Protein AF-A0A1X2GPK6-F1 (afdb_monomer_lite)

Radius of gyration: 40.74 Å; chains: 1; bounding box: 74×67×106 Å

pLDDT: mean 75.88, std 21.7, range [34.75, 98.25]

Organism: NCBI:txid101127

Structure (mmCIF, N/CA/C/O backbone):
data_AF-A0A1X2GPK6-F1
#
_entry.id   AF-A0A1X2GPK6-F1
#
loop_
_atom_site.group_PDB
_atom_site.id
_atom_site.type_symbol
_atom_site.label_atom_id
_atom_site.label_alt_id
_atom_site.label_comp_id
_atom_site.label_asym_id
_atom_site.label_entity_id
_atom_site.label_seq_id
_atom_site.pdbx_PDB_ins_code
_atom_site.Cartn_x
_atom_site.Cartn_y
_atom_site.Cartn_z
_atom_site.occupancy
_atom_site.B_iso_or_equiv
_atom_site.auth_seq_id
_atom_site.auth_comp_id
_atom_site.auth_asym_id
_atom_site.auth_atom_id
_atom_site.pdbx_PDB_model_num
ATOM 1 N N . MET A 1 1 ? -3.292 20.486 6.225 1.00 56.16 1 MET A N 1
ATOM 2 C CA . MET A 1 1 ? -3.131 19.016 6.169 1.00 56.16 1 MET A CA 1
ATOM 3 C C . MET A 1 1 ? -2.191 18.663 5.035 1.00 56.16 1 MET A C 1
ATOM 5 O O . MET A 1 1 ? -2.289 19.290 3.988 1.00 56.16 1 MET A O 1
ATOM 9 N N . SER A 1 2 ? -1.309 17.685 5.224 1.00 69.56 2 SER A N 1
ATOM 10 C CA . SER A 1 2 ? -0.579 17.060 4.118 1.00 69.56 2 SER A CA 1
ATOM 11 C C . SER A 1 2 ? -1.528 16.170 3.309 1.00 69.56 2 SER A C 1
ATOM 13 O O . SER A 1 2 ? -2.364 15.469 3.878 1.00 69.56 2 SER A O 1
ATOM 15 N N . PHE A 1 3 ? -1.419 16.210 1.982 1.00 86.31 3 PHE A N 1
ATOM 16 C CA . PHE A 1 3 ? -2.149 15.301 1.099 1.00 86.31 3 PHE A CA 1
ATOM 17 C C . PHE A 1 3 ? -1.451 13.935 1.090 1.00 86.31 3 PHE A C 1
ATOM 19 O O . PHE A 1 3 ? -0.226 13.874 0.991 1.00 86.31 3 PHE A O 1
ATOM 26 N N . TYR A 1 4 ? -2.213 12.848 1.209 1.00 90.88 4 TYR A N 1
ATOM 27 C CA . TYR A 1 4 ? -1.689 11.483 1.185 1.00 90.88 4 TYR A CA 1
ATOM 28 C C . TYR A 1 4 ? -2.721 10.511 0.599 1.00 90.88 4 TYR A C 1
ATOM 30 O O . TYR A 1 4 ? -3.930 10.732 0.705 1.00 90.88 4 TYR A O 1
ATOM 38 N N . ASP A 1 5 ? -2.248 9.422 -0.006 1.00 93.94 5 ASP A N 1
ATOM 39 C CA . ASP A 1 5 ? -3.117 8.401 -0.597 1.00 93.94 5 ASP A CA 1
ATOM 40 C C . ASP A 1 5 ? -3.995 7.731 0.474 1.00 93.94 5 ASP A C 1
ATOM 42 O O . ASP A 1 5 ? 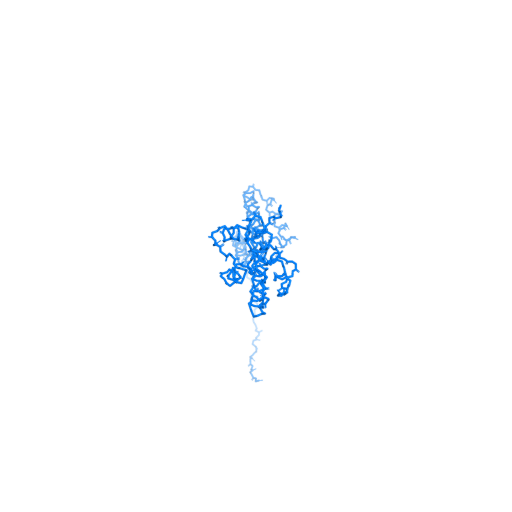-3.514 7.392 1.553 1.00 93.94 5 ASP A O 1
ATOM 46 N N . GLY A 1 6 ? -5.290 7.558 0.193 1.00 94.75 6 GLY A N 1
ATOM 47 C CA . GLY A 1 6 ? -6.275 7.034 1.149 1.00 94.75 6 GLY A CA 1
ATOM 48 C C . GLY A 1 6 ? -6.968 8.082 2.029 1.00 94.75 6 GLY A C 1
ATOM 49 O O . GLY A 1 6 ? -7.887 7.739 2.773 1.00 94.75 6 GLY A O 1
ATOM 50 N N . ILE A 1 7 ? -6.586 9.367 1.950 1.00 95.81 7 ILE A N 1
ATOM 51 C CA . ILE A 1 7 ? -7.213 10.442 2.743 1.00 95.81 7 ILE A CA 1
ATOM 52 C C . ILE A 1 7 ? -8.723 10.578 2.481 1.00 95.81 7 ILE A C 1
ATOM 54 O O . ILE A 1 7 ? -9.493 10.859 3.404 1.00 95.81 7 ILE A O 1
ATOM 58 N N . LYS A 1 8 ? -9.171 10.365 1.235 1.00 96.19 8 LYS A N 1
ATOM 59 C CA . LYS A 1 8 ? -10.583 10.499 0.838 1.00 96.19 8 LYS A CA 1
ATOM 60 C C . LYS A 1 8 ? -11.416 9.349 1.393 1.00 96.19 8 LYS A C 1
ATOM 62 O O . LYS A 1 8 ? -12.502 9.573 1.916 1.00 96.19 8 LYS A O 1
ATOM 67 N N . GLU A 1 9 ? -10.891 8.138 1.299 1.00 97.06 9 GLU A N 1
ATOM 68 C CA . GLU A 1 9 ? -11.491 6.896 1.764 1.00 97.06 9 GLU A CA 1
ATOM 69 C C . GLU A 1 9 ? -11.599 6.890 3.292 1.00 97.06 9 GLU A C 1
ATOM 71 O O . GLU A 1 9 ? -12.686 6.664 3.821 1.00 97.06 9 GLU A O 1
ATOM 76 N N . LEU A 1 10 ? -10.525 7.265 3.994 1.00 96.56 10 LEU A N 1
ATOM 77 C CA . LEU A 1 10 ? -10.518 7.437 5.447 1.00 96.56 10 LEU A CA 1
ATOM 78 C C . LEU A 1 10 ? -11.513 8.515 5.910 1.00 96.56 10 LEU A C 1
ATOM 80 O O . LEU A 1 10 ? -12.307 8.272 6.818 1.00 96.56 10 LEU A O 1
ATOM 84 N N . SER A 1 11 ? -11.535 9.678 5.249 1.00 96.00 11 SER A N 1
ATOM 85 C CA . SER A 1 11 ? -12.510 10.740 5.547 1.00 96.00 11 SER A CA 1
ATOM 86 C C . SER A 1 11 ? -13.954 10.294 5.282 1.00 96.00 11 SER A C 1
ATOM 88 O O . SER A 1 11 ? -14.861 10.641 6.034 1.00 96.00 11 SER A O 1
ATOM 90 N N . SER A 1 12 ? -14.181 9.521 4.215 1.00 96.75 12 SER A N 1
ATOM 91 C CA . SER A 1 12 ? -15.491 8.971 3.843 1.00 96.75 12 SER A CA 1
ATOM 92 C C . SER A 1 12 ? -15.985 7.959 4.879 1.00 96.75 12 SER A C 1
ATOM 94 O O . SER A 1 12 ? -17.122 8.071 5.335 1.00 96.75 12 SER A O 1
ATOM 96 N N . TYR A 1 13 ? -15.120 7.034 5.310 1.00 96.88 13 TYR A N 1
ATOM 97 C CA . TYR A 1 13 ? -15.398 6.082 6.387 1.00 96.88 13 TYR A CA 1
ATOM 98 C C . TYR A 1 13 ? -15.725 6.805 7.699 1.00 96.88 13 TYR A C 1
ATOM 100 O O . TYR A 1 13 ? -16.817 6.636 8.235 1.00 96.88 13 TYR A O 1
ATOM 108 N N . ILE A 1 14 ? -14.843 7.699 8.167 1.00 96.44 14 ILE A N 1
ATOM 109 C CA . ILE A 1 14 ? -15.035 8.424 9.434 1.00 96.44 14 ILE A CA 1
ATOM 110 C C . ILE A 1 14 ? -16.319 9.257 9.431 1.00 96.44 14 ILE A C 1
ATOM 112 O O . ILE A 1 14 ? -16.989 9.334 10.460 1.00 96.44 14 ILE A O 1
ATOM 116 N N . ARG A 1 15 ? -16.711 9.860 8.301 1.00 95.69 15 ARG A N 1
ATOM 117 C CA . ARG A 1 15 ? -17.986 10.589 8.204 1.00 95.69 15 ARG A CA 1
ATOM 118 C C . ARG A 1 15 ? -19.194 9.657 8.300 1.00 95.69 15 ARG A C 1
ATOM 120 O O . ARG A 1 15 ? -20.107 9.965 9.062 1.00 95.69 15 ARG A O 1
ATOM 127 N N . LYS A 1 16 ? -19.185 8.541 7.563 1.00 95.88 16 LYS A N 1
ATOM 128 C CA . LYS A 1 16 ? -20.326 7.617 7.431 1.00 95.88 16 LYS A CA 1
ATOM 129 C C . LYS A 1 16 ? -20.561 6.740 8.661 1.00 95.88 16 LYS A C 1
ATOM 131 O O . LYS A 1 16 ? -21.712 6.551 9.037 1.00 95.88 16 LYS A O 1
ATOM 136 N N . SER A 1 17 ? -19.509 6.209 9.279 1.00 94.25 17 SER A N 1
ATOM 137 C CA . SER A 1 17 ? -19.644 5.307 10.428 1.00 94.25 17 SER A CA 1
ATOM 138 C C . SER A 1 17 ? -20.069 6.077 11.678 1.00 94.25 17 SER A C 1
ATOM 140 O O . SER A 1 17 ? -19.497 7.125 11.979 1.00 94.25 17 SER A O 1
ATOM 142 N N . GLN A 1 18 ? -21.050 5.570 12.429 1.00 91.56 18 GLN A N 1
ATOM 143 C CA . GLN A 1 18 ? -21.472 6.179 13.697 1.00 91.56 18 GLN A CA 1
ATOM 144 C C . GLN A 1 18 ? -20.337 6.113 14.733 1.00 91.56 18 GLN A C 1
ATOM 146 O O . GLN A 1 18 ? -19.938 7.145 15.270 1.00 91.56 18 GLN A O 1
ATOM 151 N N . GLU A 1 19 ? -19.747 4.927 14.904 1.00 93.12 19 GLU A N 1
ATOM 152 C CA . GLU A 1 19 ? -18.634 4.647 15.819 1.00 93.12 19 GLU A CA 1
ATOM 153 C C . GLU A 1 19 ? -17.418 4.102 15.038 1.00 93.12 19 GLU A C 1
ATOM 155 O O . GLU A 1 19 ? -17.169 2.900 15.017 1.00 93.12 19 GLU A O 1
ATOM 160 N N . PRO A 1 20 ? -16.666 4.958 14.320 1.00 94.88 20 PRO A N 1
ATOM 161 C CA . PRO A 1 20 ? -15.550 4.519 13.481 1.00 94.88 20 PRO A CA 1
ATOM 162 C C . PRO A 1 20 ? -14.399 3.938 14.316 1.00 94.88 20 PRO A C 1
ATOM 164 O O . PRO A 1 20 ? -13.649 4.677 14.959 1.00 94.88 20 PRO A O 1
ATOM 167 N N . THR A 1 21 ? -14.187 2.622 14.239 1.00 96.12 21 THR A N 1
ATOM 168 C CA . THR A 1 21 ? -13.023 1.972 14.865 1.00 96.12 21 THR A CA 1
ATOM 169 C C . THR A 1 21 ? -11.839 1.872 13.896 1.00 96.12 21 THR A C 1
ATOM 171 O O . THR A 1 21 ? -12.015 1.722 12.682 1.00 96.12 21 THR A O 1
ATOM 174 N N . PHE A 1 22 ? -10.610 1.959 14.422 1.00 97.06 22 PHE A N 1
ATOM 175 C CA . PHE A 1 22 ? -9.385 1.816 13.619 1.00 97.06 22 PHE A CA 1
ATOM 176 C C . PHE A 1 22 ? -9.137 0.367 13.177 1.00 97.06 22 PHE A C 1
ATOM 178 O O . PHE A 1 22 ? -8.629 0.142 12.080 1.00 97.06 22 PHE A O 1
ATOM 185 N N . GLY A 1 23 ? -9.508 -0.612 14.011 1.00 96.25 23 GLY A N 1
ATOM 186 C CA . GLY A 1 23 ? -9.363 -2.036 13.699 1.00 96.25 23 GLY A CA 1
ATOM 187 C C . GLY A 1 23 ? -10.212 -2.440 12.495 1.00 96.25 23 GLY A C 1
ATOM 188 O O . GLY A 1 23 ? -9.677 -2.955 11.520 1.00 96.25 23 GLY A O 1
ATOM 189 N N . GLU A 1 24 ? -11.505 -2.110 12.513 1.00 95.88 24 GLU A N 1
ATOM 190 C CA . GLU A 1 24 ? -12.430 -2.360 11.400 1.00 95.88 24 GLU A CA 1
ATOM 191 C C . GLU A 1 24 ? -11.960 -1.695 10.100 1.00 95.88 24 GLU A C 1
ATOM 193 O O . GLU A 1 24 ? -11.833 -2.372 9.080 1.00 95.88 24 GLU A O 1
ATOM 198 N N . PHE A 1 25 ? -11.589 -0.407 10.152 1.00 97.12 25 PHE A N 1
ATOM 199 C CA . PHE A 1 25 ? -11.007 0.299 9.006 1.00 97.12 25 PHE A CA 1
ATOM 200 C C . PHE A 1 25 ? -9.779 -0.432 8.446 1.00 97.12 25 PHE A C 1
ATOM 202 O O . PHE A 1 25 ? -9.652 -0.604 7.234 1.00 97.12 25 PHE A O 1
ATOM 209 N N . THR A 1 26 ? -8.885 -0.884 9.330 1.00 97.19 26 THR A N 1
ATOM 210 C CA . THR A 1 26 ? -7.648 -1.571 8.944 1.00 97.19 26 THR A CA 1
ATOM 211 C C . THR A 1 26 ? -7.929 -2.932 8.313 1.00 97.19 26 THR A C 1
ATOM 213 O O . THR A 1 26 ? -7.325 -3.246 7.291 1.00 97.19 26 THR A O 1
ATOM 216 N N . MET A 1 27 ? -8.867 -3.718 8.852 1.00 95.88 27 MET A N 1
ATOM 217 C CA . MET A 1 27 ? -9.253 -5.007 8.264 1.00 95.88 27 MET A CA 1
ATOM 218 C C . MET A 1 27 ? -9.882 -4.819 6.877 1.00 95.88 27 MET A C 1
ATOM 220 O O . MET A 1 27 ? -9.399 -5.392 5.897 1.00 95.88 27 MET A O 1
ATOM 224 N N . VAL A 1 28 ? -10.910 -3.964 6.779 1.00 97.00 28 VAL A N 1
ATOM 225 C CA . VAL A 1 28 ? -11.687 -3.722 5.547 1.00 97.00 28 VAL A CA 1
ATOM 226 C C . VAL A 1 28 ? -10.828 -3.117 4.432 1.00 97.00 28 VAL A C 1
ATOM 228 O O . VAL A 1 28 ? -11.043 -3.407 3.254 1.00 97.00 28 VAL A O 1
ATOM 231 N N . HIS A 1 29 ? -9.836 -2.292 4.776 1.00 97.62 29 HIS A N 1
ATOM 232 C CA . HIS A 1 29 ? -8.994 -1.597 3.800 1.00 97.62 29 HIS A CA 1
ATOM 233 C C . HIS A 1 29 ? -7.533 -2.067 3.771 1.00 97.62 29 HIS A C 1
ATOM 235 O O . HIS A 1 29 ? -6.724 -1.418 3.115 1.00 97.62 29 HIS A O 1
ATOM 241 N N . SER A 1 30 ? -7.186 -3.194 4.394 1.00 97.00 30 SER A N 1
ATOM 242 C CA . SER A 1 30 ? -5.814 -3.733 4.505 1.00 97.00 30 SER A CA 1
ATOM 243 C C . SER A 1 30 ? -5.006 -3.704 3.194 1.00 97.00 30 SER A C 1
ATOM 245 O O . SER A 1 30 ? -3.913 -3.135 3.145 1.00 97.00 30 SER A O 1
ATOM 247 N N . ALA A 1 31 ? -5.563 -4.227 2.098 1.00 97.38 31 ALA A N 1
ATOM 248 C CA . ALA A 1 31 ? -4.924 -4.210 0.776 1.00 97.38 31 ALA A CA 1
ATOM 249 C C . ALA A 1 31 ? -4.734 -2.787 0.202 1.00 97.38 31 ALA A C 1
ATOM 251 O O . ALA A 1 31 ? -3.730 -2.495 -0.452 1.00 97.38 31 ALA A O 1
ATOM 252 N N . ASN A 1 32 ? -5.673 -1.875 0.474 1.00 97.94 32 ASN A N 1
ATOM 253 C CA . ASN A 1 32 ? -5.560 -0.473 0.069 1.00 97.94 32 ASN A CA 1
ATOM 254 C C . ASN A 1 32 ? -4.540 0.280 0.930 1.00 97.94 32 ASN A C 1
ATOM 256 O O . ASN A 1 32 ? -3.733 1.018 0.382 1.00 97.94 32 ASN A O 1
ATOM 260 N N . ILE A 1 33 ? -4.506 0.037 2.243 1.00 97.69 33 ILE A N 1
ATOM 261 C CA . ILE A 1 33 ? -3.497 0.568 3.168 1.00 97.69 33 ILE A CA 1
ATOM 262 C C . ILE A 1 33 ? -2.097 0.157 2.708 1.00 97.69 33 ILE A C 1
ATOM 264 O O . ILE A 1 33 ? -1.213 1.011 2.638 1.00 97.69 33 ILE A O 1
ATOM 268 N N . ALA A 1 34 ? -1.904 -1.103 2.304 1.00 97.69 34 ALA A N 1
ATOM 269 C CA . ALA A 1 34 ? -0.641 -1.557 1.729 1.00 97.69 34 ALA A CA 1
ATOM 270 C C . ALA A 1 34 ? -0.277 -0.783 0.445 1.00 97.69 34 ALA A C 1
ATOM 272 O O . ALA A 1 34 ? 0.828 -0.253 0.320 1.00 97.69 34 ALA A O 1
ATOM 273 N N . LYS A 1 35 ? -1.234 -0.620 -0.479 1.00 97.25 35 LYS A N 1
ATOM 274 C CA . LYS A 1 35 ? -1.056 0.163 -1.715 1.00 97.25 35 LYS A CA 1
ATOM 275 C C . LYS A 1 35 ? -0.723 1.639 -1.453 1.00 97.25 35 LYS A C 1
ATOM 277 O O . LYS A 1 35 ? 0.169 2.189 -2.093 1.00 97.25 35 LYS A O 1
ATOM 282 N N . TRP A 1 36 ? -1.413 2.279 -0.514 1.00 97.25 36 TRP A N 1
ATOM 283 C CA . TRP A 1 36 ? -1.196 3.672 -0.111 1.00 97.25 36 TRP A CA 1
ATOM 284 C C . TRP A 1 36 ? 0.119 3.873 0.661 1.00 97.25 36 TRP A C 1
ATOM 286 O O . TRP A 1 36 ? 0.629 4.990 0.735 1.00 97.25 36 TRP A O 1
ATOM 296 N N . SER A 1 37 ? 0.690 2.798 1.212 1.00 96.56 37 SER A N 1
ATOM 297 C CA . SER A 1 37 ? 1.965 2.821 1.941 1.00 96.56 37 SER A CA 1
ATOM 298 C C . SER A 1 37 ? 3.195 2.651 1.038 1.00 96.56 37 SER A C 1
ATOM 300 O O . SER A 1 37 ? 4.307 2.903 1.492 1.00 96.56 37 SER A O 1
ATOM 302 N N . ILE A 1 38 ? 3.029 2.317 -0.254 1.00 93.88 38 ILE A N 1
ATOM 303 C CA . ILE A 1 38 ? 4.126 2.150 -1.241 1.00 93.88 38 ILE A CA 1
ATOM 304 C C . ILE A 1 38 ? 5.057 3.378 -1.317 1.00 93.88 38 ILE A C 1
ATOM 306 O O . ILE A 1 38 ? 6.221 3.237 -1.694 1.00 93.88 38 ILE A O 1
ATOM 310 N N . GLY A 1 39 ? 4.541 4.574 -1.009 1.00 87.81 39 GLY A N 1
ATOM 311 C CA . GLY A 1 39 ? 5.280 5.840 -1.034 1.00 87.81 39 GLY A CA 1
ATOM 312 C C . GLY A 1 39 ? 5.984 6.229 0.272 1.00 87.81 39 GLY A C 1
ATOM 313 O O . GLY A 1 39 ? 6.477 7.351 0.358 1.00 87.81 39 GLY A O 1
ATOM 314 N N . PHE A 1 40 ? 5.999 5.376 1.301 1.00 90.69 40 PHE A N 1
ATOM 315 C CA . PHE A 1 40 ? 6.684 5.675 2.565 1.00 90.69 40 PHE A CA 1
ATOM 316 C C . PHE A 1 40 ? 8.148 5.213 2.537 1.00 90.69 40 PHE A C 1
ATOM 318 O O . PHE A 1 40 ? 8.513 4.294 1.810 1.00 90.69 40 PHE A O 1
ATOM 325 N N . CYS A 1 41 ? 8.985 5.814 3.386 1.00 87.31 41 CYS A N 1
ATOM 326 C CA . CYS A 1 41 ? 10.401 5.450 3.525 1.00 87.31 41 CYS A CA 1
ATOM 327 C C . CYS A 1 41 ? 10.639 4.121 4.270 1.00 87.31 41 CYS A C 1
ATOM 329 O O . CYS A 1 41 ? 11.786 3.727 4.452 1.00 87.31 41 CYS A O 1
ATOM 331 N N . SER A 1 42 ? 9.583 3.469 4.764 1.00 92.06 42 SER A N 1
ATOM 332 C CA . SER A 1 42 ? 9.662 2.262 5.585 1.00 92.06 42 SER A CA 1
ATOM 333 C C . SER A 1 42 ? 8.389 1.434 5.463 1.00 92.06 42 SER A C 1
ATOM 335 O O . SER A 1 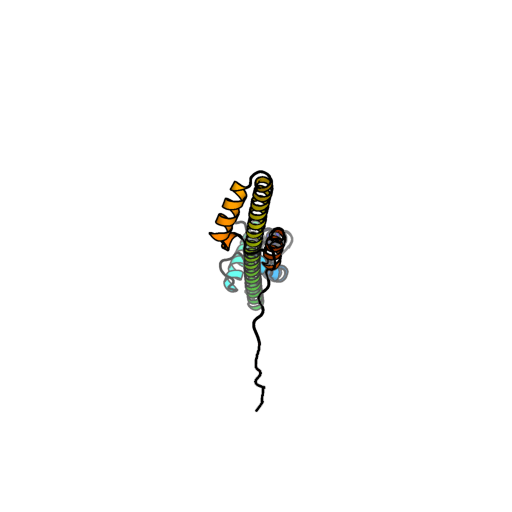42 ? 7.287 1.982 5.385 1.00 92.06 42 SER A O 1
ATOM 337 N N . PHE A 1 43 ? 8.561 0.113 5.499 1.00 94.38 43 PHE A N 1
ATOM 338 C CA . PHE A 1 43 ? 7.487 -0.879 5.479 1.00 94.38 43 PHE A CA 1
ATOM 339 C C . PHE A 1 43 ? 7.374 -1.653 6.800 1.00 94.38 43 PHE A C 1
ATOM 341 O O . PHE A 1 43 ? 6.631 -2.628 6.869 1.00 94.38 43 PHE A O 1
ATOM 348 N N . GLU A 1 44 ? 8.088 -1.237 7.851 1.00 97.19 44 GLU A N 1
ATOM 349 C CA . GLU A 1 44 ? 8.061 -1.911 9.153 1.00 97.19 44 GLU A CA 1
ATOM 350 C C . GLU A 1 44 ? 6.647 -1.901 9.772 1.00 97.19 44 GLU A C 1
ATOM 352 O O . GLU A 1 44 ? 6.071 -0.815 9.912 1.00 97.19 44 GLU A O 1
ATOM 357 N N . PRO A 1 45 ? 6.088 -3.053 10.206 1.00 97.88 45 PRO A N 1
ATOM 358 C CA . PRO A 1 45 ? 4.716 -3.164 10.722 1.00 97.88 45 PRO A CA 1
ATOM 359 C C . PRO A 1 45 ? 4.350 -2.1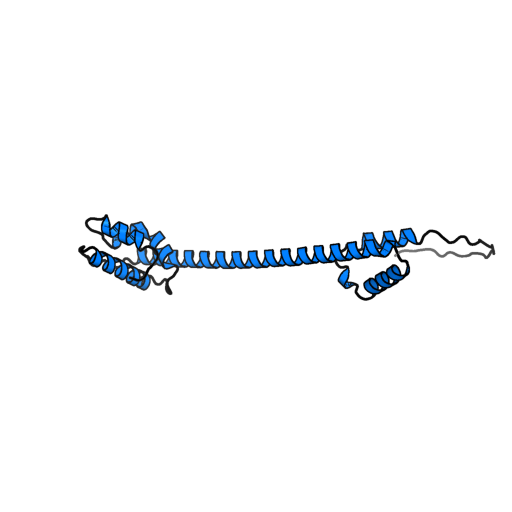10 11.778 1.00 97.88 45 PRO A C 1
ATOM 361 O O . PRO A 1 45 ? 3.335 -1.422 11.659 1.00 97.88 45 PRO A O 1
ATOM 364 N N . ASN A 1 46 ? 5.230 -1.904 12.764 1.00 97.12 46 ASN A N 1
ATOM 365 C CA . ASN A 1 46 ? 5.048 -0.919 13.835 1.00 97.12 46 ASN A CA 1
ATOM 366 C C . ASN A 1 46 ? 5.042 0.535 13.329 1.00 97.12 46 ASN A C 1
ATOM 368 O O . ASN A 1 46 ? 4.331 1.384 13.871 1.00 97.12 46 ASN A O 1
ATOM 372 N N . GLN A 1 47 ? 5.827 0.841 12.291 1.00 97.00 47 GLN A N 1
ATOM 373 C CA . GLN A 1 47 ? 5.893 2.186 11.716 1.00 97.00 47 GLN A CA 1
ATOM 374 C C . GLN A 1 47 ? 4.674 2.458 10.830 1.00 97.00 47 GLN A C 1
ATOM 376 O O . GLN A 1 47 ? 4.074 3.527 10.944 1.00 97.00 47 GLN A O 1
ATOM 381 N N . LEU A 1 48 ? 4.247 1.472 10.030 1.00 97.06 48 LEU A N 1
ATOM 382 C CA . LEU A 1 48 ? 2.998 1.534 9.268 1.00 97.06 48 LEU A CA 1
ATOM 383 C C . LEU A 1 48 ? 1.793 1.739 10.197 1.00 97.06 48 LEU A C 1
ATOM 385 O O . LEU A 1 48 ? 1.010 2.663 9.967 1.00 97.06 48 LEU A O 1
ATOM 389 N N . TYR A 1 49 ? 1.698 0.961 11.284 1.00 97.88 49 TYR A N 1
ATOM 390 C CA . TYR A 1 49 ? 0.680 1.149 12.321 1.00 97.88 49 TYR A CA 1
ATOM 391 C C . TYR A 1 49 ? 0.698 2.575 12.871 1.00 97.88 49 TYR A C 1
ATOM 393 O O . TYR A 1 49 ? -0.330 3.243 12.855 1.00 97.88 49 TYR A O 1
ATOM 401 N N . SER A 1 50 ? 1.860 3.066 13.318 1.00 97.06 50 SER A N 1
ATOM 402 C CA . SER A 1 50 ? 1.992 4.398 13.923 1.00 97.06 50 SER A CA 1
ATOM 403 C C . SER A 1 50 ? 1.519 5.514 12.980 1.00 97.06 50 SER A C 1
ATOM 405 O O . SER A 1 50 ? 0.699 6.350 13.366 1.00 97.06 50 SER A O 1
ATOM 407 N N . ILE A 1 51 ? 1.951 5.476 11.712 1.00 96.25 51 ILE A N 1
ATOM 408 C CA . ILE A 1 51 ? 1.565 6.449 10.677 1.00 96.25 51 ILE A CA 1
ATOM 409 C C . ILE A 1 51 ? 0.048 6.436 10.447 1.00 96.25 51 ILE A C 1
ATOM 411 O O . ILE A 1 51 ? -0.591 7.492 10.440 1.00 96.25 51 ILE A O 1
ATOM 415 N N . TRP A 1 52 ? -0.546 5.256 10.257 1.00 96.88 52 TRP A N 1
ATOM 416 C CA . TRP A 1 52 ? -1.976 5.135 9.966 1.00 96.88 52 TRP A CA 1
ATOM 417 C C . TRP A 1 52 ? -2.859 5.418 11.181 1.00 96.88 52 TRP A C 1
ATOM 419 O O . TRP A 1 52 ? -3.890 6.074 11.038 1.00 96.88 52 TRP A O 1
ATOM 429 N N . TYR A 1 53 ? -2.427 5.022 12.377 1.00 97.19 53 TYR A N 1
ATOM 430 C CA . TYR A 1 53 ? -3.103 5.318 13.636 1.00 97.19 53 TYR A CA 1
ATOM 431 C C . TYR A 1 53 ? -3.110 6.824 13.932 1.00 97.19 53 TYR A C 1
ATOM 433 O O . TYR A 1 53 ? -4.148 7.377 14.299 1.00 97.19 53 TYR A O 1
ATOM 441 N N . GLN A 1 54 ? -1.988 7.518 13.696 1.00 95.75 54 GLN A N 1
ATOM 442 C CA . GLN A 1 54 ? -1.914 8.976 13.810 1.00 95.75 54 GLN A CA 1
ATOM 443 C C . GLN A 1 54 ? -2.857 9.664 12.811 1.00 95.75 54 GLN A C 1
ATOM 445 O O . GLN A 1 54 ? -3.622 10.543 13.206 1.00 95.75 54 GLN A O 1
ATOM 450 N N . ARG A 1 55 ? -2.846 9.248 11.535 1.00 95.75 55 ARG A N 1
ATOM 451 C CA . ARG A 1 55 ? -3.742 9.785 10.490 1.00 95.75 55 ARG A CA 1
ATOM 452 C C . ARG A 1 55 ? -5.216 9.600 10.844 1.00 95.75 55 ARG A C 1
ATOM 454 O O . ARG A 1 55 ? -5.987 10.555 10.761 1.00 95.75 55 ARG A O 1
ATOM 461 N N . PHE A 1 56 ? -5.594 8.399 11.278 1.00 96.56 56 PHE A N 1
ATOM 462 C CA . PHE A 1 56 ? -6.951 8.096 11.722 1.00 96.56 56 PHE A CA 1
ATOM 463 C C . PHE A 1 56 ? -7.345 8.977 12.914 1.00 96.56 56 PHE A C 1
ATOM 465 O O . PHE A 1 56 ? -8.361 9.664 12.857 1.00 96.56 56 PHE A O 1
ATOM 472 N N . GLY A 1 57 ? -6.503 9.046 13.951 1.00 96.00 57 GLY A N 1
ATOM 473 C CA . GLY A 1 57 ? -6.737 9.884 15.128 1.00 96.00 57 GLY A CA 1
ATOM 474 C C . GLY A 1 57 ? -6.889 11.378 14.808 1.00 96.00 57 GLY A C 1
ATOM 475 O O . GLY A 1 57 ? -7.725 12.043 15.419 1.00 96.00 57 GLY A O 1
ATOM 476 N N . SER A 1 58 ? -6.142 11.909 13.834 1.00 95.12 58 SER A N 1
ATOM 477 C CA . SER A 1 58 ? -6.319 13.285 13.346 1.00 95.12 58 SER A CA 1
ATOM 478 C C . SER A 1 58 ? -7.699 13.504 12.724 1.00 95.12 58 SER A C 1
ATOM 480 O O . SER A 1 58 ? -8.414 14.413 13.141 1.00 95.12 58 SER A O 1
ATOM 482 N N . HIS A 1 59 ? -8.123 12.639 11.799 1.00 95.12 59 HIS A N 1
ATOM 483 C CA . HIS A 1 59 ? -9.441 12.768 11.169 1.00 95.12 59 HIS A CA 1
ATOM 484 C C . HIS A 1 59 ? -10.607 12.547 12.142 1.00 95.12 59 HIS A C 1
ATOM 486 O O . HIS A 1 59 ? -11.645 13.191 12.002 1.00 95.12 59 HIS A O 1
ATOM 492 N N . ILE A 1 60 ? -10.456 11.678 13.146 1.00 95.19 60 ILE A N 1
ATOM 493 C CA . ILE A 1 60 ? -11.470 11.496 14.196 1.00 95.19 60 ILE A CA 1
ATOM 494 C C . ILE A 1 60 ? -11.684 12.800 14.976 1.00 95.19 60 ILE A C 1
ATOM 496 O O . ILE A 1 60 ? -12.830 13.221 15.153 1.00 95.19 60 ILE A O 1
ATOM 500 N N . LYS A 1 61 ? -10.593 13.475 15.367 1.00 93.38 61 LYS A N 1
ATOM 501 C CA . LYS A 1 61 ? -10.643 14.779 16.048 1.00 93.38 61 LYS A CA 1
ATOM 502 C C . LYS A 1 61 ? -11.305 15.851 15.183 1.00 93.38 61 LYS A C 1
ATOM 504 O O . LYS A 1 61 ? -12.180 16.556 15.667 1.00 93.38 61 LYS A O 1
ATOM 509 N N . GLU A 1 62 ? -10.946 15.937 13.903 1.00 93.75 62 GLU A N 1
ATOM 510 C CA . GLU A 1 62 ? -11.533 16.901 12.954 1.00 93.75 62 GLU A CA 1
ATOM 511 C C . GLU A 1 62 ? -13.043 16.718 12.738 1.00 93.75 62 GLU A C 1
ATOM 513 O O . GLU A 1 62 ? -13.739 17.679 12.426 1.00 93.75 62 GLU A O 1
ATOM 518 N N . ASN A 1 63 ? -13.559 15.495 12.898 1.00 93.56 63 ASN A N 1
ATOM 519 C CA . ASN A 1 63 ? -14.987 15.192 12.764 1.00 93.56 63 ASN A CA 1
ATOM 520 C C . ASN A 1 63 ? -15.710 15.134 14.129 1.00 93.56 63 ASN A C 1
ATOM 522 O O . ASN A 1 63 ? -16.855 14.690 14.178 1.00 93.56 63 ASN A O 1
ATOM 526 N N . ASN A 1 64 ? -15.065 15.575 15.221 1.00 93.06 64 ASN A N 1
ATOM 527 C CA . ASN A 1 64 ? -15.594 15.574 16.594 1.00 93.06 64 ASN A CA 1
ATOM 528 C C . ASN A 1 64 ? -16.127 14.206 17.073 1.00 93.06 64 ASN A C 1
ATOM 530 O O . ASN A 1 64 ? -17.105 14.142 17.817 1.00 93.06 64 ASN A O 1
ATOM 534 N N . LYS A 1 65 ? -15.498 13.100 16.650 1.00 91.69 65 LYS A N 1
ATOM 535 C CA . LYS A 1 65 ? -15.885 11.739 17.065 1.00 91.69 65 LYS A CA 1
ATOM 536 C C . LYS A 1 65 ? -15.006 11.221 18.206 1.00 91.69 65 LYS A C 1
ATOM 538 O O . LYS A 1 65 ? -13.878 11.672 18.402 1.00 91.69 65 LYS A O 1
ATOM 543 N N . VAL A 1 66 ? -15.530 10.266 18.974 1.00 89.12 66 VAL A N 1
ATOM 544 C CA . VAL A 1 66 ? -14.799 9.632 20.082 1.00 89.12 66 VAL A CA 1
ATOM 545 C C . VAL A 1 66 ? -13.711 8.716 19.518 1.00 89.12 66 VAL A C 1
ATOM 547 O O . VAL A 1 66 ? -13.977 7.892 18.647 1.00 89.12 66 VAL A O 1
ATOM 550 N N . PHE A 1 67 ? -12.481 8.846 20.024 1.00 87.56 67 PHE A N 1
ATOM 551 C CA . PHE A 1 67 ? -11.353 8.007 19.616 1.00 87.56 67 PHE A CA 1
ATOM 552 C C . PHE A 1 67 ? -11.020 6.971 20.693 1.00 87.56 67 PHE A C 1
ATOM 554 O O . PHE A 1 67 ? -10.350 7.281 21.679 1.00 87.56 67 PHE A O 1
ATOM 561 N N . ALA A 1 68 ? -11.467 5.731 20.499 1.00 86.38 68 ALA A N 1
ATOM 562 C CA . ALA A 1 68 ? -11.038 4.609 21.328 1.00 86.38 68 ALA A CA 1
ATOM 563 C C . ALA A 1 68 ? -9.595 4.202 20.979 1.00 86.38 68 ALA A C 1
ATOM 565 O O . ALA A 1 68 ? -9.223 4.125 19.805 1.00 86.38 68 ALA A O 1
ATOM 566 N N . LYS A 1 69 ? -8.776 3.904 21.998 1.00 88.56 69 LYS A N 1
ATOM 567 C CA . LYS A 1 69 ? -7.404 3.426 21.788 1.00 88.56 69 LYS A CA 1
ATOM 568 C C . LYS A 1 69 ? -7.434 2.020 21.187 1.00 88.56 69 LYS A C 1
ATOM 570 O O . LYS A 1 69 ? -7.888 1.084 21.838 1.00 88.56 69 LYS A O 1
ATOM 575 N N . ALA A 1 70 ? -6.914 1.867 19.972 1.00 91.62 70 ALA A N 1
ATOM 576 C CA . ALA A 1 70 ? -6.789 0.556 19.343 1.00 91.62 70 ALA A CA 1
ATOM 577 C C . ALA A 1 70 ? -5.636 -0.254 19.960 1.00 91.62 70 ALA A C 1
ATOM 579 O O . ALA A 1 70 ? -4.617 0.301 20.384 1.00 91.62 70 ALA A O 1
ATOM 580 N N . LYS A 1 71 ? -5.793 -1.580 19.980 1.00 93.56 71 LYS A N 1
ATOM 581 C CA . LYS A 1 71 ? -4.697 -2.519 20.229 1.00 93.56 71 LYS A CA 1
ATOM 582 C C . LYS A 1 71 ? -3.957 -2.765 18.908 1.00 93.56 71 LYS A C 1
ATOM 584 O O . LYS A 1 71 ? -4.593 -2.870 17.863 1.00 93.56 71 LYS A O 1
ATOM 589 N N . TYR A 1 72 ? -2.632 -2.862 18.964 1.00 95.19 72 TYR A N 1
ATOM 590 C CA . TYR A 1 72 ? -1.828 -3.327 17.835 1.00 95.19 72 TYR A CA 1
ATOM 591 C C . TYR A 1 72 ? -2.090 -4.822 17.591 1.00 95.19 72 TYR A C 1
ATOM 593 O O . TYR A 1 72 ? -2.059 -5.616 18.535 1.00 95.19 72 TYR A O 1
ATOM 601 N N . ASP A 1 73 ? -2.358 -5.176 16.337 1.00 96.31 73 ASP A N 1
ATOM 602 C CA . ASP A 1 73 ? -2.596 -6.545 15.875 1.00 96.31 73 ASP A CA 1
ATOM 603 C C . ASP A 1 73 ? -1.461 -6.980 14.941 1.00 96.31 73 ASP A C 1
ATOM 605 O O . ASP A 1 73 ? -1.351 -6.516 13.804 1.00 96.31 73 ASP A O 1
ATOM 609 N N . ASP A 1 74 ? -0.578 -7.829 15.456 1.00 96.19 74 ASP A N 1
ATOM 610 C CA . ASP A 1 74 ? 0.696 -8.135 14.817 1.00 96.19 74 ASP A CA 1
ATOM 611 C C . ASP A 1 74 ? 0.532 -8.870 13.480 1.00 96.19 74 ASP A C 1
ATOM 613 O O . ASP A 1 74 ? 1.236 -8.553 12.521 1.00 96.19 74 ASP A O 1
ATOM 617 N N . ASP A 1 75 ? -0.442 -9.776 13.373 1.00 97.31 75 ASP A N 1
ATOM 618 C CA . ASP A 1 75 ? -0.677 -10.549 12.151 1.00 97.31 75 ASP A CA 1
ATOM 619 C C . ASP A 1 75 ? -1.206 -9.653 11.021 1.00 97.31 75 ASP A C 1
ATOM 621 O O . ASP A 1 75 ? -0.684 -9.684 9.901 1.00 97.31 75 ASP A O 1
ATOM 625 N N . THR A 1 76 ? -2.163 -8.767 11.324 1.00 97.19 76 THR A N 1
ATOM 626 C CA . THR A 1 76 ? -2.682 -7.782 10.361 1.00 97.19 76 THR A CA 1
ATOM 627 C C . THR A 1 76 ? -1.583 -6.839 9.861 1.00 97.19 76 THR A C 1
ATOM 629 O O . THR A 1 76 ? -1.462 -6.618 8.652 1.00 97.19 76 THR A O 1
ATOM 632 N N . TRP A 1 77 ? -0.741 -6.292 10.747 1.00 97.81 77 TRP A N 1
ATOM 633 C CA . TRP A 1 77 ? 0.302 -5.343 10.330 1.00 97.81 77 TRP A CA 1
ATOM 634 C C . TRP A 1 77 ? 1.499 -6.012 9.648 1.00 97.81 77 TRP A C 1
ATOM 636 O O . TRP A 1 77 ? 2.071 -5.417 8.729 1.00 97.81 77 TRP A O 1
ATOM 646 N N . LYS A 1 78 ? 1.822 -7.269 9.983 1.00 98.25 78 LYS A N 1
ATOM 647 C CA . LYS A 1 78 ? 2.747 -8.105 9.199 1.00 98.25 78 LYS A CA 1
ATOM 648 C C . LYS A 1 78 ? 2.218 -8.370 7.792 1.00 98.25 78 LYS A C 1
ATOM 650 O O . LYS A 1 78 ? 2.965 -8.186 6.832 1.00 98.25 78 LYS A O 1
ATOM 655 N N . ALA A 1 79 ? 0.941 -8.723 7.640 1.00 98.06 79 ALA A N 1
ATOM 656 C CA . ALA A 1 79 ? 0.333 -8.935 6.327 1.00 98.06 79 ALA A CA 1
ATOM 657 C C . ALA A 1 79 ? 0.335 -7.648 5.477 1.00 98.06 79 ALA A C 1
ATOM 659 O O . ALA A 1 79 ? 0.733 -7.671 4.311 1.00 98.06 79 ALA A O 1
ATOM 660 N N . ILE A 1 80 ? -0.034 -6.501 6.063 1.00 98.19 80 ILE A N 1
ATOM 661 C CA . ILE A 1 80 ? 0.012 -5.190 5.389 1.00 98.19 80 ILE A CA 1
ATOM 662 C C . ILE A 1 80 ? 1.447 -4.818 4.983 1.00 98.19 80 ILE A C 1
ATOM 664 O O . ILE A 1 80 ? 1.659 -4.350 3.862 1.00 98.19 80 ILE A O 1
ATOM 668 N N . SER A 1 81 ? 2.434 -5.056 5.850 1.00 98.00 81 SER A N 1
ATOM 669 C CA . SER A 1 81 ? 3.859 -4.858 5.552 1.00 98.00 81 SER A CA 1
ATOM 670 C C . SER A 1 81 ? 4.312 -5.701 4.355 1.00 98.00 81 SER A C 1
ATOM 672 O O . SER A 1 81 ? 4.800 -5.150 3.366 1.00 98.00 81 SER A O 1
ATOM 674 N N . GLN A 1 82 ? 4.053 -7.012 4.378 1.00 98.19 82 GLN A N 1
ATOM 675 C CA . GLN A 1 82 ? 4.398 -7.930 3.287 1.00 98.19 82 GLN A CA 1
ATOM 676 C C . GLN A 1 82 ? 3.741 -7.518 1.962 1.00 98.19 82 GLN A C 1
ATOM 678 O O . GLN A 1 82 ? 4.432 -7.398 0.949 1.00 98.19 82 GLN A O 1
ATOM 683 N N . MET A 1 83 ? 2.439 -7.204 1.968 1.00 98.00 83 MET A N 1
ATOM 684 C CA . MET A 1 83 ? 1.739 -6.685 0.786 1.00 98.00 83 MET A CA 1
ATOM 685 C C . MET A 1 83 ? 2.365 -5.382 0.268 1.00 98.00 83 MET A C 1
ATOM 687 O O . MET A 1 83 ? 2.522 -5.221 -0.942 1.00 98.00 83 MET A O 1
ATOM 691 N N . SER A 1 84 ? 2.761 -4.466 1.159 1.00 97.12 84 SER A N 1
ATOM 692 C CA . SER A 1 84 ? 3.401 -3.194 0.786 1.00 97.12 84 SER A CA 1
ATOM 693 C C . SER A 1 84 ? 4.741 -3.426 0.087 1.00 97.12 84 SER A C 1
ATOM 695 O O . SER A 1 84 ? 4.990 -2.846 -0.970 1.00 97.12 84 SER A O 1
ATOM 697 N N . VAL A 1 85 ? 5.575 -4.321 0.633 1.00 97.12 85 VAL A N 1
ATOM 698 C CA . VAL A 1 85 ? 6.874 -4.705 0.056 1.00 97.12 85 VAL A CA 1
ATOM 699 C C . VAL A 1 85 ? 6.690 -5.366 -1.313 1.00 97.12 85 VAL A C 1
ATOM 701 O O . VAL A 1 85 ? 7.348 -4.967 -2.276 1.00 97.12 85 VAL A O 1
ATOM 704 N N . SER A 1 86 ? 5.765 -6.323 -1.442 1.00 97.19 86 SER A N 1
ATOM 705 C CA . SER A 1 86 ? 5.469 -6.991 -2.717 1.00 97.19 86 SER A CA 1
ATOM 706 C C . SER A 1 86 ? 4.964 -6.016 -3.785 1.00 97.19 86 SER A C 1
ATOM 708 O O . SER A 1 86 ? 5.436 -6.057 -4.922 1.00 97.19 86 SER A O 1
ATOM 710 N N . LEU A 1 87 ? 4.054 -5.101 -3.432 1.00 96.62 87 LEU A N 1
ATOM 711 C CA . LEU A 1 87 ? 3.537 -4.085 -4.353 1.00 96.62 87 LEU A CA 1
ATOM 712 C C . LEU A 1 87 ? 4.609 -3.059 -4.752 1.00 96.62 87 LEU A C 1
ATOM 714 O O . LEU A 1 87 ? 4.683 -2.673 -5.920 1.00 96.62 87 LEU A O 1
ATOM 718 N N . HIS A 1 88 ? 5.458 -2.630 -3.812 1.00 96.00 88 HIS A N 1
ATOM 719 C CA . HIS A 1 88 ? 6.570 -1.724 -4.100 1.00 96.00 88 HIS A CA 1
ATOM 720 C C . HIS A 1 88 ? 7.592 -2.386 -5.040 1.00 96.00 88 HIS A C 1
ATOM 722 O O . HIS A 1 88 ? 7.976 -1.787 -6.045 1.00 96.00 88 HIS A O 1
ATOM 728 N N . LYS A 1 89 ? 7.957 -3.652 -4.788 1.00 95.94 89 LYS A N 1
ATOM 729 C CA . LYS A 1 89 ? 8.827 -4.444 -5.669 1.00 95.94 89 LYS A CA 1
ATOM 730 C C . LYS A 1 89 ? 8.246 -4.574 -7.082 1.00 95.94 89 LYS A C 1
ATOM 732 O O . LYS A 1 89 ? 8.927 -4.227 -8.044 1.00 95.94 89 LYS A O 1
ATOM 737 N N . ALA A 1 90 ? 6.981 -4.979 -7.214 1.00 95.12 90 ALA A N 1
ATOM 738 C CA . ALA A 1 90 ? 6.322 -5.114 -8.516 1.00 95.12 90 ALA A CA 1
ATOM 739 C C . ALA A 1 90 ? 6.258 -3.779 -9.289 1.00 95.12 90 ALA A C 1
ATOM 741 O O . ALA A 1 90 ? 6.438 -3.745 -10.509 1.00 95.12 90 ALA A O 1
ATOM 742 N N . LYS A 1 91 ? 6.056 -2.655 -8.584 1.00 93.88 91 LYS A N 1
ATOM 743 C CA . LYS A 1 91 ? 6.098 -1.307 -9.173 1.00 93.88 91 LYS A CA 1
ATOM 744 C C . LYS A 1 91 ? 7.487 -0.968 -9.725 1.00 93.88 91 LYS A C 1
ATOM 746 O O . LYS A 1 91 ? 7.574 -0.471 -10.848 1.00 93.88 91 LYS A O 1
ATOM 751 N N . LEU A 1 92 ? 8.556 -1.257 -8.978 1.00 93.50 92 LEU A N 1
ATOM 752 C CA . LEU A 1 92 ? 9.937 -1.054 -9.435 1.00 93.50 92 LEU A CA 1
ATOM 753 C C . LEU A 1 92 ? 10.274 -1.939 -10.644 1.00 93.50 92 LEU A C 1
ATOM 755 O O . LEU A 1 92 ? 10.819 -1.447 -11.630 1.00 93.50 92 LEU A O 1
ATOM 759 N N . GLU A 1 93 ? 9.907 -3.221 -10.613 1.00 95.69 93 GLU A N 1
ATOM 760 C CA . GLU A 1 93 ? 10.132 -4.158 -11.723 1.00 95.69 93 GLU A CA 1
ATOM 761 C C . GLU A 1 93 ? 9.412 -3.703 -13.004 1.00 95.69 93 GLU A C 1
ATOM 763 O O . GLU A 1 93 ? 10.011 -3.692 -14.083 1.00 95.69 93 GLU A O 1
ATOM 768 N N . SER A 1 94 ? 8.167 -3.225 -12.883 1.00 95.00 94 SER A N 1
ATOM 769 C CA . SER A 1 94 ? 7.414 -2.637 -13.997 1.00 95.00 94 SER A CA 1
ATOM 770 C C . SER A 1 94 ? 8.099 -1.391 -14.576 1.00 95.00 94 SER A C 1
ATOM 772 O O . SER A 1 94 ? 8.242 -1.280 -15.795 1.00 95.00 94 SER A O 1
ATOM 774 N N . GLN A 1 95 ? 8.597 -0.483 -13.727 1.00 92.69 95 GLN A N 1
ATOM 775 C CA . GLN A 1 95 ? 9.334 0.710 -14.167 1.00 92.69 95 GLN A CA 1
ATOM 776 C C . GLN A 1 95 ? 10.649 0.353 -14.875 1.00 92.69 95 GLN A C 1
ATOM 778 O O . GLN A 1 95 ? 10.958 0.912 -15.929 1.00 92.69 95 GLN A O 1
ATOM 783 N N . VAL A 1 96 ? 11.402 -0.619 -14.349 1.00 94.00 96 VAL A N 1
ATOM 784 C CA . VAL A 1 96 ? 12.621 -1.136 -14.989 1.00 94.00 96 VAL A CA 1
ATOM 785 C C . VAL A 1 96 ? 12.303 -1.746 -16.355 1.00 94.00 96 VAL A C 1
ATOM 787 O O . VAL A 1 96 ? 13.037 -1.505 -17.315 1.00 94.00 96 VAL A O 1
ATOM 790 N N . GLN A 1 97 ? 11.206 -2.498 -16.483 1.00 93.38 97 GLN A N 1
ATOM 791 C CA . GLN A 1 97 ? 10.818 -3.084 -17.765 1.00 93.38 97 GLN A CA 1
ATOM 792 C C . GLN A 1 97 ? 10.356 -2.027 -18.778 1.00 93.38 97 GLN A C 1
ATOM 794 O O . GLN A 1 97 ? 10.749 -2.095 -19.942 1.00 93.38 97 GLN A O 1
ATOM 799 N N . GLN A 1 98 ? 9.606 -1.007 -18.351 1.00 91.38 98 GLN A N 1
ATOM 800 C CA . GLN A 1 98 ? 9.257 0.133 -19.207 1.00 91.38 98 GLN A CA 1
ATOM 801 C C . GLN A 1 98 ? 10.513 0.867 -19.701 1.00 91.38 98 GLN A C 1
ATOM 803 O O . GLN A 1 98 ? 10.635 1.134 -20.896 1.00 91.38 98 GLN A O 1
ATOM 808 N N . ALA A 1 99 ? 11.491 1.115 -18.823 1.00 90.06 99 ALA A N 1
ATOM 809 C CA . ALA A 1 99 ? 12.759 1.740 -19.199 1.00 90.06 99 ALA A CA 1
ATOM 810 C C . ALA A 1 99 ? 13.578 0.890 -20.192 1.00 90.06 99 ALA A C 1
ATOM 812 O O . ALA A 1 99 ? 14.180 1.440 -21.116 1.00 90.06 99 ALA A O 1
ATOM 813 N N . LYS A 1 100 ? 13.580 -0.445 -20.048 1.00 89.38 100 LYS A N 1
ATOM 814 C CA . LYS A 1 100 ? 14.180 -1.366 -21.033 1.00 89.38 100 LYS A CA 1
ATOM 815 C C . LYS A 1 100 ? 13.473 -1.271 -22.386 1.00 89.38 100 LYS A C 1
ATOM 817 O O . LYS A 1 100 ? 14.142 -1.050 -23.391 1.00 89.38 100 LYS A O 1
ATOM 822 N N . ASN A 1 101 ? 12.142 -1.360 -22.404 1.00 90.19 101 ASN A N 1
ATOM 823 C CA . ASN A 1 101 ? 11.346 -1.286 -23.632 1.00 90.19 101 ASN A CA 1
ATOM 824 C C . ASN A 1 101 ? 11.570 0.046 -24.372 1.00 90.19 101 ASN A C 1
ATOM 826 O O . ASN A 1 101 ? 11.757 0.047 -25.584 1.00 90.19 101 ASN A O 1
ATOM 830 N N . LEU A 1 102 ? 11.631 1.172 -23.649 1.00 88.50 102 LEU A N 1
ATOM 831 C CA . LEU A 1 102 ? 11.951 2.481 -24.231 1.00 88.50 102 LEU A CA 1
ATOM 832 C C . LEU A 1 102 ? 13.345 2.505 -24.875 1.00 88.50 102 LEU A C 1
ATOM 834 O O . LEU A 1 102 ? 13.484 2.993 -25.992 1.00 88.50 102 LEU A O 1
ATOM 838 N N . ARG A 1 103 ? 14.371 1.941 -24.221 1.00 84.94 103 ARG A N 1
ATOM 839 C CA . ARG A 1 103 ? 15.726 1.841 -24.798 1.00 84.94 103 ARG A CA 1
ATOM 840 C C . ARG A 1 103 ? 15.742 1.000 -26.075 1.00 84.94 103 ARG A C 1
ATOM 842 O O . ARG A 1 103 ? 16.344 1.424 -27.057 1.00 84.94 103 ARG A O 1
ATOM 849 N N . THR A 1 104 ? 15.061 -0.147 -26.081 1.00 86.25 104 THR A N 1
ATOM 850 C CA . THR A 1 104 ? 14.945 -1.009 -27.267 1.00 86.25 104 THR A CA 1
ATOM 851 C C . THR A 1 104 ? 14.219 -0.298 -28.409 1.00 86.25 104 THR A C 1
ATOM 853 O O . THR A 1 104 ? 14.720 -0.292 -29.529 1.00 86.25 104 THR A O 1
ATOM 856 N N . ASN A 1 105 ? 13.101 0.377 -28.131 1.00 81.69 105 ASN A N 1
ATOM 857 C CA . ASN A 1 105 ? 12.359 1.134 -29.142 1.00 81.69 105 ASN A CA 1
ATOM 858 C C . ASN A 1 105 ? 13.204 2.273 -29.734 1.00 81.69 105 ASN A C 1
ATOM 860 O O . ASN A 1 105 ? 13.250 2.426 -30.952 1.00 81.69 105 ASN A O 1
ATOM 864 N N . THR A 1 106 ? 13.934 3.026 -28.905 1.00 81.50 106 THR A N 1
ATOM 865 C CA . THR A 1 106 ? 14.861 4.066 -29.380 1.00 81.50 106 THR A CA 1
ATOM 866 C C . THR A 1 106 ? 15.995 3.480 -30.225 1.00 81.50 106 THR A C 1
ATOM 868 O O . THR A 1 106 ? 16.348 4.067 -31.244 1.00 81.50 106 THR A O 1
ATOM 871 N N . ALA A 1 107 ? 16.544 2.317 -29.860 1.00 79.50 107 ALA A N 1
ATOM 872 C CA . ALA A 1 107 ? 17.573 1.648 -30.658 1.00 79.50 107 ALA A CA 1
ATOM 873 C C . ALA A 1 107 ? 17.045 1.205 -32.036 1.00 79.50 107 ALA A C 1
ATOM 875 O O . ALA A 1 107 ? 17.718 1.424 -33.042 1.00 79.50 107 ALA A O 1
ATOM 876 N N . ILE A 1 108 ? 15.826 0.654 -32.096 1.00 78.94 108 ILE A N 1
ATOM 877 C CA . ILE A 1 108 ? 15.155 0.283 -33.353 1.00 78.94 108 ILE A CA 1
ATOM 878 C C . ILE A 1 108 ? 14.912 1.523 -34.224 1.00 78.94 108 ILE A C 1
ATOM 880 O O . ILE A 1 108 ? 15.266 1.517 -35.400 1.00 78.94 108 ILE A O 1
ATOM 884 N N . LEU A 1 109 ? 14.378 2.607 -33.649 1.00 72.81 109 LEU A N 1
ATOM 885 C CA . LEU A 1 109 ? 14.153 3.867 -34.367 1.00 72.81 109 LEU A CA 1
ATOM 886 C C . LEU A 1 109 ? 15.460 4.442 -34.931 1.00 72.81 109 LEU A C 1
ATOM 888 O O . LEU A 1 109 ? 15.516 4.787 -36.107 1.00 72.81 109 LEU A O 1
ATOM 892 N N . MET A 1 110 ? 16.532 4.483 -34.133 1.00 73.62 110 MET A N 1
ATOM 893 C CA . MET A 1 110 ? 17.848 4.951 -34.584 1.00 73.62 110 MET A CA 1
ATOM 894 C C . MET A 1 110 ? 18.436 4.078 -35.702 1.00 73.62 110 MET A C 1
ATOM 896 O O . MET A 1 110 ? 19.104 4.602 -36.594 1.00 73.62 110 MET A O 1
ATOM 900 N N . ASN A 1 111 ? 18.189 2.764 -35.683 1.00 71.94 111 ASN A N 1
ATOM 901 C CA . ASN A 1 111 ? 18.638 1.868 -36.746 1.00 71.94 111 ASN A CA 1
ATOM 902 C C . ASN A 1 111 ? 17.829 2.056 -38.040 1.00 71.94 111 ASN A C 1
ATOM 904 O O . ASN A 1 111 ? 18.411 2.156 -39.118 1.00 71.94 111 ASN A O 1
ATOM 908 N N . ASN A 1 112 ? 16.505 2.186 -37.942 1.00 67.44 112 ASN A N 1
ATOM 909 C CA . ASN A 1 112 ? 15.640 2.431 -39.099 1.00 67.44 112 ASN A CA 1
ATOM 910 C C . ASN A 1 112 ? 15.963 3.781 -39.763 1.00 67.44 112 ASN A C 1
ATOM 912 O O . ASN A 1 112 ? 16.159 3.829 -40.974 1.00 67.44 112 ASN A O 1
ATOM 916 N N . SER A 1 113 ? 16.160 4.846 -38.976 1.00 61.88 113 SER A N 1
ATOM 917 C CA . SER A 1 113 ? 16.597 6.149 -39.498 1.00 61.88 113 SER A CA 1
ATOM 918 C C . SER A 1 113 ? 17.957 6.089 -40.205 1.00 61.88 113 SER A C 1
ATOM 920 O O . SER A 1 113 ? 18.182 6.831 -41.159 1.00 61.88 113 SER A O 1
ATOM 922 N N . ARG A 1 114 ? 18.872 5.202 -39.783 1.00 58.91 114 ARG A N 1
ATOM 923 C CA . ARG A 1 114 ? 20.128 4.955 -40.515 1.00 58.91 114 ARG A CA 1
ATOM 924 C C . ARG A 1 114 ? 19.879 4.256 -41.849 1.00 58.91 114 ARG A C 1
ATOM 926 O O . ARG A 1 114 ? 20.462 4.674 -42.844 1.00 58.91 114 ARG A O 1
ATOM 933 N N . HIS A 1 115 ? 19.010 3.246 -41.892 1.00 58.72 115 HIS A N 1
ATOM 934 C CA . HIS A 1 115 ? 18.649 2.577 -43.145 1.00 58.72 115 HIS A CA 1
ATOM 935 C C . HIS A 1 115 ? 18.010 3.540 -44.156 1.00 58.72 115 HIS A C 1
ATOM 937 O O . HIS A 1 115 ? 18.432 3.544 -45.311 1.00 58.72 115 HIS A O 1
ATOM 943 N N . ASP A 1 116 ? 17.083 4.404 -43.732 1.00 58.19 116 ASP A N 1
ATOM 944 C CA . ASP A 1 116 ? 16.452 5.389 -44.622 1.00 58.19 116 ASP A CA 1
ATOM 945 C C . ASP A 1 116 ? 17.444 6.440 -45.140 1.00 58.19 116 ASP A C 1
ATOM 947 O O . ASP A 1 116 ? 17.396 6.809 -46.314 1.00 58.19 116 ASP A O 1
ATOM 951 N N . VAL A 1 117 ? 18.383 6.910 -44.311 1.00 58.16 117 VAL A N 1
ATOM 952 C CA . VAL A 1 117 ? 19.437 7.838 -44.761 1.00 58.16 117 VAL A CA 1
ATOM 953 C C . VAL A 1 117 ? 20.375 7.158 -45.763 1.00 58.16 117 VAL A C 1
ATOM 955 O O . VAL A 1 117 ? 20.658 7.737 -46.813 1.00 58.16 117 VAL A O 1
ATOM 958 N N . THR A 1 118 ? 20.803 5.920 -45.503 1.00 59.28 118 THR A N 1
ATOM 959 C CA . THR A 1 118 ? 21.646 5.148 -46.432 1.00 59.28 118 THR A CA 1
ATOM 960 C C . THR A 1 118 ? 20.923 4.844 -47.748 1.00 59.28 118 THR A C 1
ATOM 962 O O . THR A 1 118 ? 21.533 4.956 -48.810 1.00 59.28 118 THR A O 1
ATOM 965 N N . MET A 1 119 ? 19.626 4.516 -47.708 1.00 59.66 119 MET A N 1
ATOM 966 C CA . MET A 1 119 ? 18.819 4.254 -48.904 1.00 59.66 119 MET A CA 1
ATOM 967 C C . MET A 1 119 ? 18.573 5.526 -49.729 1.00 59.66 119 MET A C 1
ATOM 969 O O . MET A 1 119 ? 18.691 5.499 -50.951 1.00 59.66 119 MET A O 1
ATOM 973 N N . ASN A 1 120 ? 18.285 6.662 -49.088 1.00 59.69 120 ASN A N 1
ATOM 974 C CA . ASN A 1 120 ? 18.114 7.930 -49.801 1.00 59.69 120 ASN A CA 1
ATOM 975 C C . ASN A 1 120 ? 19.434 8.439 -50.402 1.00 59.69 120 ASN A C 1
ATOM 977 O O . ASN A 1 120 ? 19.438 8.935 -51.529 1.00 59.69 120 ASN A O 1
ATOM 981 N N . LEU A 1 121 ? 20.564 8.266 -49.703 1.00 60.16 121 LEU A N 1
ATOM 982 C CA . LEU A 1 121 ? 21.890 8.567 -50.251 1.00 60.16 121 LEU A CA 1
ATOM 983 C C . LEU A 1 121 ? 22.209 7.689 -51.465 1.00 60.16 121 LEU A C 1
ATOM 985 O O . LEU A 1 121 ? 22.598 8.220 -52.504 1.00 60.16 121 LEU A O 1
ATOM 989 N N . SER A 1 122 ? 22.025 6.368 -51.374 1.00 62.59 122 SER A N 1
ATOM 990 C CA . SER A 1 122 ? 22.303 5.474 -52.503 1.00 62.59 122 SER A CA 1
ATOM 991 C C . SER A 1 122 ? 21.383 5.751 -53.697 1.00 62.59 122 SER A C 1
ATOM 993 O O . SER A 1 122 ? 21.875 5.805 -54.820 1.00 62.59 122 SER A O 1
ATOM 995 N N . MET A 1 123 ? 20.098 6.049 -53.479 1.00 60.25 123 MET A N 1
ATOM 996 C CA . MET A 1 123 ? 19.172 6.456 -54.545 1.00 60.25 123 MET A CA 1
ATOM 997 C C . MET A 1 123 ? 19.552 7.793 -55.204 1.00 60.25 123 MET A C 1
ATOM 999 O O . MET A 1 123 ? 19.533 7.887 -56.432 1.00 60.25 123 MET A O 1
ATOM 1003 N N . TYR A 1 124 ? 19.948 8.810 -54.426 1.00 57.78 124 TYR A N 1
ATOM 1004 C CA . TYR A 1 124 ? 20.436 10.092 -54.960 1.00 57.78 124 TYR A CA 1
ATOM 1005 C C . TYR A 1 124 ? 21.664 9.898 -55.862 1.00 57.78 124 TYR A C 1
ATOM 1007 O O . TYR A 1 124 ? 21.721 10.418 -56.979 1.00 57.78 124 TYR A O 1
ATOM 1015 N N . TRP A 1 125 ? 22.622 9.093 -55.401 1.00 59.72 125 TRP A N 1
ATOM 1016 C CA . TRP A 1 125 ? 23.831 8.778 -56.152 1.00 59.72 125 TRP A CA 1
ATOM 1017 C C . TRP A 1 125 ? 23.542 7.938 -57.409 1.00 59.72 125 TRP A C 1
ATOM 1019 O O . TRP A 1 125 ? 24.019 8.286 -58.487 1.00 59.72 125 TRP A O 1
ATOM 1029 N N . ILE A 1 126 ? 22.693 6.905 -57.328 1.00 61.19 126 ILE A N 1
ATOM 1030 C CA . ILE A 1 126 ? 22.256 6.105 -58.492 1.00 61.19 126 ILE A CA 1
ATOM 1031 C C . ILE A 1 126 ? 21.566 6.980 -59.552 1.00 61.19 126 ILE A C 1
ATOM 1033 O O . ILE A 1 126 ? 21.793 6.777 -60.747 1.00 61.19 126 ILE A O 1
ATOM 1037 N N . GLY A 1 127 ? 20.771 7.972 -59.136 1.00 59.16 127 GLY A N 1
ATOM 1038 C CA . GLY A 1 127 ? 20.176 8.960 -60.041 1.00 59.16 127 GLY A CA 1
ATOM 1039 C C . GLY A 1 127 ? 21.231 9.800 -60.770 1.00 59.16 127 GLY A C 1
ATOM 1040 O O . GLY A 1 127 ? 21.185 9.917 -61.992 1.00 59.16 127 GLY A O 1
ATOM 1041 N N . LYS A 1 128 ? 22.225 10.319 -60.036 1.00 53.69 128 LYS A N 1
ATOM 1042 C CA . LYS A 1 128 ? 23.331 11.127 -60.583 1.00 53.69 128 LYS A CA 1
ATOM 1043 C C . LYS A 1 128 ? 24.255 10.347 -61.531 1.00 53.69 128 LYS A C 1
ATOM 1045 O O . LYS A 1 128 ? 24.685 10.892 -62.544 1.00 53.69 128 LYS A O 1
ATOM 1050 N N . TYR A 1 129 ? 24.542 9.071 -61.260 1.00 52.25 129 TYR A N 1
ATOM 1051 C CA . TYR A 1 129 ? 25.492 8.282 -62.063 1.00 52.25 129 TYR A CA 1
ATOM 1052 C C . TYR A 1 129 ? 24.984 7.832 -63.441 1.00 52.25 129 TYR A C 1
ATOM 1054 O O . TYR A 1 129 ? 25.749 7.227 -64.193 1.00 52.25 129 TYR A O 1
ATOM 1062 N N . ARG A 1 130 ? 23.733 8.130 -63.819 1.00 53.09 130 ARG A N 1
ATOM 1063 C CA . ARG A 1 130 ? 23.262 7.916 -65.200 1.00 53.09 130 ARG A CA 1
ATOM 1064 C C . ARG A 1 130 ? 23.755 8.969 -66.197 1.00 53.09 130 ARG A C 1
ATOM 1066 O O . ARG A 1 130 ? 23.675 8.715 -67.394 1.00 53.09 130 ARG A O 1
ATOM 1073 N N . GLU A 1 131 ? 24.255 10.113 -65.730 1.00 54.59 131 GLU A N 1
ATOM 1074 C CA . GLU A 1 131 ? 24.508 11.285 -66.5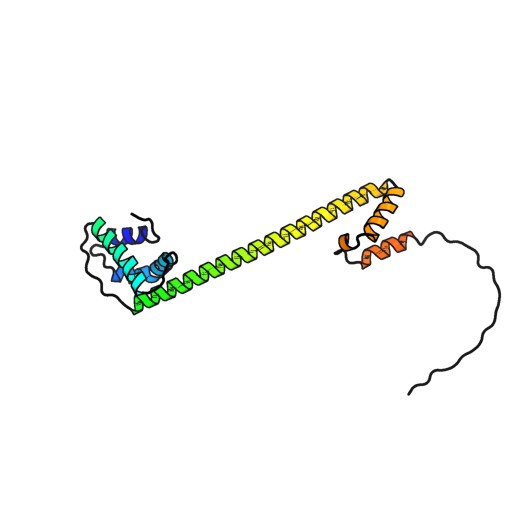85 1.00 54.59 131 GLU A CA 1
ATOM 1075 C C . GLU A 1 131 ? 26.001 11.541 -66.879 1.00 54.59 131 GLU A C 1
ATOM 1077 O O . GLU A 1 131 ? 26.315 12.309 -67.785 1.00 54.59 131 GLU A O 1
ATOM 1082 N N . SER A 1 132 ? 26.934 10.894 -66.165 1.00 55.19 132 SER A N 1
ATOM 1083 C CA . SER A 1 132 ? 28.377 11.181 -66.267 1.00 55.19 132 SER A CA 1
ATOM 1084 C C . SER A 1 132 ? 29.269 9.951 -66.000 1.00 55.19 132 SER A C 1
ATOM 1086 O O . SER A 1 132 ? 29.182 9.348 -64.924 1.00 55.19 132 SER A O 1
ATOM 1088 N N . PRO A 1 133 ? 30.178 9.576 -66.929 1.00 61.19 133 PRO A N 1
ATOM 1089 C CA . PRO A 1 133 ? 31.117 8.467 -66.725 1.00 61.19 133 PRO A CA 1
ATOM 1090 C C . PRO A 1 133 ? 32.174 8.720 -65.640 1.00 61.19 133 PRO A C 1
ATOM 1092 O O . PRO A 1 133 ? 32.605 7.775 -64.983 1.00 61.19 133 PRO A O 1
ATOM 1095 N N . ILE A 1 134 ? 32.592 9.977 -65.446 1.00 61.09 134 ILE A N 1
ATOM 1096 C CA . ILE A 1 134 ? 33.670 10.354 -64.513 1.00 61.09 134 ILE A CA 1
ATOM 1097 C C . ILE A 1 134 ? 33.225 10.118 -63.066 1.00 61.09 134 ILE A C 1
ATOM 1099 O O . ILE A 1 134 ? 33.960 9.549 -62.258 1.00 61.09 134 ILE A O 1
ATOM 1103 N N . ASP A 1 135 ? 31.981 10.480 -62.764 1.00 56.47 135 ASP A N 1
ATOM 1104 C CA . ASP A 1 135 ? 31.392 10.337 -61.437 1.00 56.47 135 ASP A CA 1
ATOM 1105 C C . ASP A 1 135 ? 31.313 8.856 -61.009 1.00 56.47 135 ASP A C 1
ATOM 1107 O O . ASP A 1 135 ? 31.592 8.520 -59.853 1.00 56.47 135 ASP A O 1
ATOM 1111 N N . ARG A 1 136 ? 31.061 7.936 -61.955 1.00 58.81 136 ARG A N 1
ATOM 1112 C CA . ARG A 1 136 ? 31.072 6.480 -61.709 1.00 58.81 136 ARG A CA 1
ATOM 1113 C C . ARG A 1 136 ? 32.433 5.980 -61.202 1.00 58.81 136 ARG A C 1
ATOM 1115 O O . ARG A 1 136 ? 32.473 5.071 -60.374 1.00 58.81 136 ARG A O 1
ATOM 1122 N N . GLN A 1 137 ? 33.538 6.567 -61.667 1.00 63.28 137 GLN A N 1
ATOM 1123 C CA . GLN A 1 137 ? 34.892 6.213 -61.223 1.00 63.28 137 GLN A CA 1
ATOM 1124 C C . GLN A 1 137 ? 35.112 6.593 -59.747 1.00 63.28 137 GLN A C 1
ATOM 1126 O O . GLN A 1 137 ? 35.650 5.801 -58.971 1.00 63.28 137 GLN A O 1
ATOM 1131 N N . ILE A 1 138 ? 34.641 7.783 -59.355 1.00 64.50 138 ILE A N 1
ATOM 1132 C CA . ILE A 1 138 ? 34.748 8.321 -57.989 1.00 64.50 138 ILE A CA 1
ATOM 1133 C C . ILE A 1 138 ? 33.918 7.475 -57.009 1.00 64.50 138 ILE A C 1
ATOM 1135 O O . ILE A 1 138 ? 34.381 7.175 -55.909 1.00 64.50 138 ILE A O 1
ATOM 1139 N N . TYR A 1 139 ? 32.735 7.007 -57.425 1.00 62.06 139 TYR A N 1
ATOM 1140 C CA . TYR A 1 139 ? 31.903 6.104 -56.619 1.00 62.06 139 TYR A CA 1
ATOM 1141 C C . TYR A 1 139 ? 32.609 4.796 -56.268 1.00 62.06 139 TYR A C 1
ATOM 1143 O O . TYR A 1 139 ? 32.636 4.377 -55.110 1.00 62.06 139 TYR A O 1
ATOM 1151 N N . ILE A 1 140 ? 33.207 4.162 -57.282 1.00 63.72 140 ILE A N 1
ATOM 1152 C CA . ILE A 1 140 ? 33.930 2.900 -57.125 1.00 63.72 140 ILE A CA 1
ATOM 1153 C C . ILE A 1 140 ? 35.116 3.107 -56.177 1.00 63.72 140 ILE A C 1
ATOM 1155 O O . ILE A 1 140 ? 35.342 2.270 -55.305 1.00 63.72 140 ILE A O 1
ATOM 1159 N N . GLN A 1 141 ? 35.819 4.243 -56.257 1.00 64.81 141 GLN A N 1
ATOM 1160 C CA . GLN A 1 141 ? 36.882 4.568 -55.302 1.00 64.81 141 GLN A CA 1
ATOM 1161 C C . GLN A 1 141 ? 36.357 4.781 -53.874 1.00 64.81 141 GLN A C 1
ATOM 1163 O O . GLN A 1 141 ? 36.932 4.213 -52.950 1.00 64.81 141 GLN A O 1
ATOM 1168 N N . MET A 1 142 ? 35.249 5.506 -53.669 1.00 61.72 142 MET A N 1
ATOM 1169 C CA . MET A 1 142 ? 34.648 5.665 -52.333 1.00 61.72 142 MET A CA 1
ATOM 1170 C C . MET A 1 142 ? 34.233 4.329 -51.701 1.00 61.72 142 MET A C 1
ATOM 1172 O O . MET A 1 142 ? 34.521 4.099 -50.528 1.00 61.72 142 MET A O 1
ATOM 1176 N N . ILE A 1 143 ? 33.608 3.434 -52.474 1.00 60.75 143 ILE A N 1
ATOM 1177 C CA . ILE A 1 143 ? 33.260 2.076 -52.026 1.00 60.75 143 ILE A CA 1
ATOM 1178 C C . ILE A 1 143 ? 34.517 1.278 -51.659 1.00 60.75 143 ILE A C 1
ATOM 1180 O O . ILE A 1 143 ? 34.555 0.627 -50.617 1.00 60.75 143 ILE A O 1
ATOM 1184 N N . THR A 1 144 ? 35.556 1.348 -52.495 1.00 59.25 144 THR A N 1
ATOM 1185 C CA . THR A 1 144 ? 36.806 0.597 -52.287 1.00 59.25 144 THR A CA 1
ATOM 1186 C C . THR A 1 144 ? 37.577 1.082 -51.054 1.00 59.25 144 THR A C 1
ATOM 1188 O O . THR A 1 144 ? 38.219 0.282 -50.379 1.00 59.25 144 THR A O 1
ATOM 1191 N N . LEU A 1 145 ? 37.510 2.381 -50.743 1.00 56.81 145 LEU A N 1
ATOM 1192 C CA . LEU A 1 145 ? 38.239 3.000 -49.631 1.00 56.81 145 LEU A CA 1
ATOM 1193 C C . LEU A 1 145 ? 37.501 2.915 -48.283 1.00 56.81 145 LEU A C 1
ATOM 1195 O O . LEU A 1 145 ? 38.158 2.923 -47.244 1.00 56.81 145 LEU A O 1
ATOM 1199 N N . CYS A 1 146 ? 36.167 2.789 -48.280 1.00 47.81 146 CYS A N 1
ATOM 1200 C CA . CYS A 1 146 ? 35.351 2.665 -47.064 1.00 47.81 146 CYS A CA 1
ATOM 1201 C C . CYS A 1 146 ? 34.343 1.492 -47.141 1.00 47.81 146 CYS A C 1
ATOM 1203 O O . CYS A 1 146 ? 33.135 1.729 -47.247 1.00 47.81 146 CYS A O 1
ATOM 1205 N N . PRO A 1 147 ? 34.793 0.223 -47.020 1.00 54.84 147 PRO A N 1
ATOM 1206 C CA . PRO A 1 147 ? 33.919 -0.955 -47.129 1.00 54.84 147 PRO A CA 1
ATOM 1207 C C . PRO A 1 147 ? 32.794 -1.005 -46.081 1.00 54.84 147 PRO A C 1
ATOM 1209 O O . PRO A 1 147 ? 31.706 -1.510 -46.349 1.00 54.84 147 PRO A O 1
ATOM 1212 N N . SER A 1 148 ? 33.026 -0.421 -44.902 1.00 53.44 148 SER A N 1
ATOM 1213 C CA . SER A 1 148 ? 32.082 -0.358 -43.777 1.00 53.44 148 SER A CA 1
ATOM 1214 C C . SER A 1 148 ? 30.814 0.468 -44.042 1.00 53.44 148 SER A C 1
ATOM 1216 O O . SER A 1 148 ? 29.913 0.481 -43.208 1.00 53.44 148 SER A O 1
ATOM 1218 N N . ILE A 1 149 ? 30.711 1.139 -45.194 1.00 51.94 149 ILE A N 1
ATOM 1219 C CA . ILE A 1 149 ? 29.494 1.837 -45.641 1.00 51.94 149 ILE A CA 1
ATOM 1220 C C . ILE A 1 149 ? 28.464 0.853 -46.248 1.00 51.94 149 ILE A C 1
ATOM 1222 O O . ILE A 1 149 ? 27.287 1.195 -46.355 1.00 51.94 149 ILE A O 1
ATOM 1226 N N . LEU A 1 150 ? 28.873 -0.369 -46.621 1.00 48.84 150 LEU A N 1
ATOM 1227 C CA . LEU A 1 150 ? 28.039 -1.345 -47.347 1.00 48.84 150 LEU A CA 1
ATOM 1228 C C . LEU A 1 150 ? 27.544 -2.549 -46.529 1.00 48.84 150 LEU A C 1
ATOM 1230 O O . LEU A 1 150 ? 26.676 -3.283 -47.006 1.00 48.84 150 LEU A O 1
ATOM 1234 N N . GLU A 1 151 ? 28.018 -2.750 -45.300 1.00 46.25 151 GLU A N 1
ATOM 1235 C CA . GLU A 1 151 ? 27.429 -3.742 -44.391 1.00 46.25 151 GLU A CA 1
ATOM 1236 C C . GLU A 1 151 ? 26.143 -3.148 -43.781 1.00 46.25 151 GLU A C 1
ATOM 1238 O O . GLU A 1 151 ? 26.220 -2.350 -42.846 1.00 46.25 151 GLU A O 1
ATOM 1243 N N . PRO A 1 152 ? 24.949 -3.474 -44.328 1.00 45.81 152 PRO A N 1
ATOM 1244 C CA . PRO A 1 152 ? 24.498 -4.863 -44.370 1.00 45.81 152 PRO A CA 1
ATOM 1245 C C . PRO A 1 152 ? 23.753 -5.253 -45.668 1.00 45.81 152 PRO A C 1
ATOM 1247 O O . PRO A 1 152 ? 22.637 -5.772 -45.611 1.00 45.81 152 PRO A O 1
ATOM 1250 N N . MET A 1 153 ? 24.334 -5.032 -46.852 1.00 41.31 153 MET A N 1
ATOM 1251 C CA . MET A 1 153 ? 23.827 -5.662 -48.080 1.00 41.31 153 MET A CA 1
ATOM 1252 C C . MET A 1 153 ? 24.533 -6.995 -48.345 1.00 41.31 153 MET A C 1
ATOM 1254 O O . MET A 1 153 ? 25.737 -7.051 -48.573 1.00 41.31 153 MET A O 1
ATOM 1258 N N . ASN A 1 154 ? 23.745 -8.075 -48.312 1.00 44.50 154 ASN A N 1
ATOM 1259 C CA . ASN A 1 154 ? 24.176 -9.454 -48.548 1.00 44.50 154 ASN A CA 1
ATOM 1260 C C . ASN A 1 154 ? 24.986 -9.558 -49.869 1.00 44.50 154 ASN A C 1
ATOM 1262 O O . ASN A 1 154 ? 24.421 -9.285 -50.935 1.00 44.50 154 ASN A O 1
ATOM 1266 N N . PRO A 1 155 ? 26.288 -9.911 -49.833 1.00 45.50 155 PRO A N 1
ATOM 1267 C CA . PRO A 1 155 ? 27.226 -9.593 -50.917 1.00 45.50 155 PRO A CA 1
ATOM 1268 C C . PRO A 1 155 ? 27.013 -10.375 -52.222 1.00 45.50 155 PRO A C 1
ATOM 1270 O O . PRO A 1 155 ? 27.595 -10.018 -53.246 1.00 45.50 155 PRO A O 1
ATOM 1273 N N . THR A 1 156 ? 26.168 -11.408 -52.225 1.00 47.12 156 THR A N 1
ATOM 1274 C CA . THR A 1 156 ? 25.954 -12.285 -53.386 1.00 47.12 156 THR A CA 1
ATOM 1275 C C . THR A 1 156 ? 25.341 -11.563 -54.592 1.00 47.12 156 THR A C 1
ATOM 1277 O O . THR A 1 156 ? 25.660 -11.901 -55.722 1.00 47.12 156 THR A O 1
ATOM 1280 N N . GLY A 1 157 ? 24.489 -10.548 -54.389 1.00 44.06 157 GLY A N 1
ATOM 1281 C CA . GLY A 1 157 ? 23.770 -9.894 -55.497 1.00 44.06 157 GLY A CA 1
ATOM 1282 C C . GLY A 1 157 ? 24.558 -8.819 -56.261 1.00 44.06 157 GLY A C 1
ATOM 1283 O O . GLY A 1 157 ? 24.266 -8.548 -57.424 1.00 44.06 157 GLY A O 1
ATOM 1284 N N . ALA A 1 158 ? 25.546 -8.182 -55.625 1.00 45.72 158 ALA A N 1
ATOM 1285 C CA . ALA A 1 158 ? 26.245 -7.031 -56.209 1.00 45.72 158 ALA A CA 1
ATOM 1286 C C . ALA A 1 158 ? 27.365 -7.430 -57.188 1.00 45.72 158 ALA A C 1
ATOM 1288 O O . ALA A 1 158 ? 27.641 -6.706 -58.146 1.00 45.72 158 ALA A O 1
ATOM 1289 N N . ILE A 1 159 ? 28.000 -8.585 -56.963 1.00 49.22 159 ILE A N 1
ATOM 1290 C CA . ILE A 1 159 ? 29.133 -9.063 -57.770 1.00 49.22 159 ILE A CA 1
ATOM 1291 C C . ILE A 1 159 ? 28.652 -9.566 -59.140 1.00 49.22 159 ILE A C 1
ATOM 1293 O O . ILE A 1 159 ? 29.227 -9.185 -60.164 1.00 49.22 159 ILE A O 1
ATOM 1297 N N . ASP A 1 160 ? 27.551 -10.322 -59.179 1.00 44.75 160 ASP A N 1
ATOM 1298 C CA . ASP A 1 160 ? 26.968 -10.860 -60.417 1.00 44.75 160 ASP A CA 1
ATOM 1299 C C . ASP A 1 160 ? 26.548 -9.748 -61.395 1.00 44.75 160 ASP A C 1
ATOM 1301 O O . ASP A 1 160 ? 26.767 -9.847 -62.607 1.00 44.75 160 ASP A O 1
ATOM 1305 N N . PHE A 1 161 ? 26.021 -8.632 -60.876 1.00 48.22 161 PHE A N 1
ATOM 1306 C CA . PHE A 1 161 ? 25.644 -7.483 -61.702 1.00 48.22 161 PHE A CA 1
ATOM 1307 C C . PHE A 1 161 ? 26.859 -6.854 -62.405 1.00 48.22 161 PHE A C 1
ATOM 1309 O O . PHE A 1 161 ? 26.794 -6.547 -63.598 1.00 48.22 161 PHE A 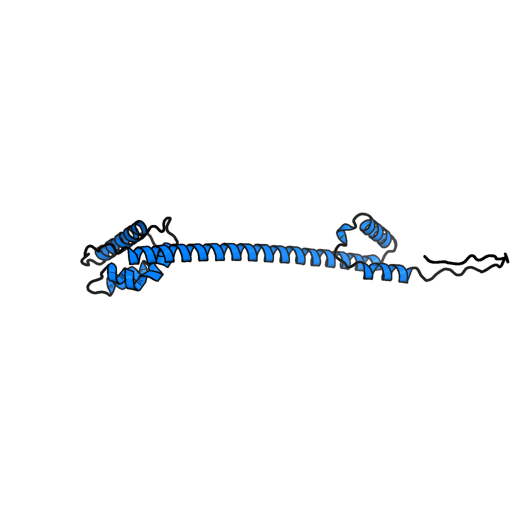O 1
ATOM 1316 N N . ILE A 1 162 ? 27.988 -6.719 -61.698 1.00 51.81 162 ILE A N 1
ATOM 1317 C CA . ILE A 1 162 ? 29.233 -6.153 -62.242 1.00 51.81 162 ILE A CA 1
ATOM 1318 C C . ILE A 1 162 ? 29.874 -7.107 -63.261 1.00 51.81 162 ILE A C 1
ATOM 1320 O O . ILE A 1 162 ? 30.350 -6.652 -64.303 1.00 51.81 162 ILE A O 1
ATOM 1324 N N . GLN A 1 163 ? 29.847 -8.421 -63.018 1.00 48.38 163 GLN A N 1
ATOM 1325 C CA . GLN A 1 163 ? 30.377 -9.397 -63.976 1.00 48.38 163 GLN A CA 1
ATOM 1326 C C . GLN A 1 163 ? 29.544 -9.468 -65.267 1.00 48.38 163 GLN A C 1
ATOM 1328 O O . GLN A 1 163 ? 30.126 -9.558 -66.350 1.00 48.38 163 GLN A O 1
ATOM 1333 N N . SER A 1 164 ? 28.214 -9.324 -65.193 1.00 46.12 164 SER A N 1
ATOM 1334 C CA . SER A 1 164 ? 27.349 -9.340 -66.388 1.00 46.12 164 SER A CA 1
ATOM 1335 C C . SER A 1 164 ? 27.631 -8.196 -67.380 1.00 46.12 164 SER A C 1
ATOM 1337 O O . SER A 1 164 ? 27.428 -8.354 -68.583 1.00 46.12 164 SER A O 1
ATOM 1339 N N . GLN A 1 165 ? 28.138 -7.056 -66.898 1.00 48.28 165 GLN A N 1
ATOM 1340 C CA . GLN A 1 165 ? 28.402 -5.859 -67.709 1.00 48.28 165 GLN A CA 1
ATOM 1341 C C . GLN A 1 165 ? 29.749 -5.896 -68.453 1.00 48.28 165 GLN A C 1
ATOM 1343 O O . GLN A 1 165 ? 29.899 -5.216 -69.465 1.00 48.28 165 GLN A O 1
ATOM 1348 N N . ASN A 1 166 ? 30.719 -6.694 -67.995 1.00 47.94 166 ASN A N 1
ATOM 1349 C CA . ASN A 1 166 ? 32.069 -6.740 -68.578 1.00 47.94 166 ASN A CA 1
ATOM 1350 C C . ASN A 1 166 ? 32.257 -7.859 -69.626 1.00 47.94 166 ASN A C 1
ATOM 1352 O O . ASN A 1 166 ? 33.331 -7.982 -70.211 1.00 47.94 166 ASN A O 1
ATOM 1356 N N . GLY A 1 167 ? 31.232 -8.680 -69.882 1.00 42.72 167 GLY A N 1
ATOM 1357 C CA . GLY A 1 167 ? 31.328 -9.882 -70.724 1.00 42.72 167 GLY A CA 1
ATOM 1358 C C . GLY A 1 167 ? 31.287 -9.670 -72.245 1.00 42.72 167 GLY A C 1
ATOM 1359 O O . GLY A 1 167 ? 31.357 -10.647 -72.986 1.00 42.72 167 GLY A O 1
ATOM 1360 N N . SER A 1 168 ? 31.157 -8.433 -72.738 1.00 47.66 168 SER A N 1
ATOM 1361 C CA . SER A 1 168 ? 30.893 -8.158 -74.159 1.00 47.66 168 SER A CA 1
ATOM 1362 C C . SER A 1 168 ? 31.863 -7.143 -74.773 1.00 47.66 168 SER A C 1
ATOM 1364 O O . SER A 1 168 ? 31.441 -6.039 -75.091 1.00 47.66 168 SER A O 1
ATOM 1366 N N . HIS A 1 169 ? 33.134 -7.521 -74.975 1.00 46.84 169 HIS A N 1
ATOM 1367 C CA . HIS A 1 169 ? 33.974 -7.099 -76.120 1.00 46.84 169 HIS A CA 1
ATOM 1368 C C . HIS A 1 169 ? 35.372 -7.759 -76.070 1.00 46.84 169 HIS A C 1
ATOM 1370 O O . HIS A 1 169 ? 36.320 -7.185 -75.544 1.00 46.84 169 HI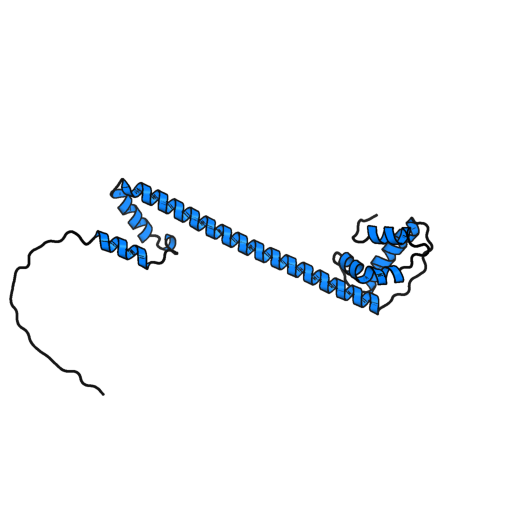S A O 1
ATOM 1376 N N . ALA A 1 170 ? 35.525 -8.947 -76.671 1.00 40.59 170 ALA A N 1
ATOM 1377 C CA . ALA A 1 170 ? 36.836 -9.511 -77.028 1.00 40.59 170 ALA A CA 1
ATOM 1378 C C . ALA A 1 170 ? 36.709 -10.559 -78.155 1.00 40.59 170 ALA A C 1
ATOM 1380 O O . ALA A 1 170 ? 36.595 -11.758 -77.908 1.00 40.59 170 ALA A O 1
ATOM 1381 N N . LYS A 1 171 ? 36.728 -10.105 -79.415 1.00 47.31 171 LYS A N 1
ATOM 1382 C CA . LYS A 1 171 ? 37.047 -10.957 -80.573 1.00 47.31 171 LYS A CA 1
ATOM 1383 C C . LYS A 1 171 ? 38.529 -10.773 -80.893 1.00 47.31 171 LYS A C 1
ATOM 1385 O O . LYS A 1 171 ? 38.878 -9.714 -81.407 1.00 47.31 171 LYS A O 1
ATOM 1390 N N . THR A 1 172 ? 39.347 -11.807 -80.709 1.00 38.94 172 THR A N 1
ATOM 1391 C CA . THR A 1 172 ? 40.637 -11.899 -81.412 1.00 38.94 172 THR A CA 1
ATOM 1392 C C . THR A 1 172 ? 41.007 -13.347 -81.719 1.00 38.94 172 THR A C 1
ATOM 1394 O O . THR A 1 172 ? 40.613 -14.282 -81.025 1.00 38.94 172 THR A O 1
ATOM 1397 N N . GLU A 1 173 ? 41.696 -13.508 -82.839 1.00 36.69 173 GLU A N 1
ATOM 1398 C CA . GLU A 1 173 ? 41.871 -14.729 -83.620 1.00 36.69 173 GLU A CA 1
ATOM 1399 C C . GLU A 1 173 ? 42.611 -15.876 -82.912 1.00 36.69 173 GLU A C 1
ATOM 1401 O O . GLU A 1 173 ? 43.557 -15.680 -82.151 1.00 36.69 173 GLU A O 1
ATOM 1406 N N . LYS A 1 174 ? 42.232 -17.115 -83.254 1.00 40.16 174 LYS A N 1
ATOM 1407 C CA . LYS A 1 174 ? 43.036 -18.312 -82.976 1.00 40.16 174 LYS A CA 1
ATOM 1408 C C . LYS A 1 174 ? 44.030 -18.529 -84.115 1.00 40.16 174 LYS A C 1
ATOM 1410 O O . LYS A 1 174 ? 43.619 -18.957 -85.191 1.00 40.16 174 LYS A O 1
ATOM 1415 N N . MET A 1 175 ? 45.324 -18.344 -83.857 1.00 37.62 175 MET A N 1
ATOM 1416 C CA . MET A 1 175 ? 46.383 -18.866 -84.726 1.00 37.62 175 MET A CA 1
ATOM 1417 C C . MET A 1 175 ? 46.972 -20.151 -84.123 1.00 37.62 175 MET A C 1
ATOM 1419 O O . MET A 1 175 ? 47.168 -20.261 -82.915 1.00 37.62 175 MET A O 1
ATOM 1423 N N . SER A 1 176 ? 47.173 -21.163 -84.967 1.00 44.09 176 SER A N 1
ATOM 1424 C CA . SER A 1 176 ? 47.471 -22.543 -84.564 1.00 44.09 176 SER A CA 1
ATOM 1425 C C . SER A 1 176 ? 48.972 -22.838 -84.562 1.00 44.09 176 SER A C 1
ATOM 1427 O O . SER A 1 176 ? 49.603 -22.682 -85.604 1.00 44.09 176 SER A O 1
ATOM 1429 N N . CYS A 1 177 ? 49.481 -23.456 -83.490 1.00 34.75 177 CYS A N 1
ATOM 1430 C CA . CYS A 1 177 ? 50.688 -24.290 -83.533 1.00 34.75 177 CYS A CA 1
ATOM 1431 C C . CYS A 1 177 ? 50.484 -25.604 -82.757 1.00 34.75 177 CYS A C 1
ATOM 1433 O O . CYS A 1 177 ? 49.903 -25.625 -81.675 1.00 34.75 177 CYS A O 1
ATOM 1435 N N . LYS A 1 178 ? 50.952 -26.711 -83.348 1.00 42.44 178 LYS A N 1
ATOM 1436 C CA . LYS A 1 178 ? 50.904 -28.082 -82.803 1.00 42.44 178 LYS A CA 1
ATOM 1437 C C . LYS A 1 178 ? 52.041 -28.302 -81.793 1.00 42.44 178 LYS A C 1
ATOM 1439 O O . LYS A 1 178 ? 53.110 -27.730 -81.979 1.00 42.44 178 LYS A O 1
ATOM 1444 N N . GLY A 1 179 ? 51.866 -29.194 -80.808 1.00 36.00 179 GLY A N 1
ATOM 1445 C CA . GLY A 1 179 ? 52.945 -29.524 -79.860 1.00 36.00 179 GLY A CA 1
ATOM 1446 C C . GLY A 1 179 ? 52.623 -30.569 -78.781 1.00 36.00 179 GLY A C 1
ATOM 1447 O O . GLY A 1 179 ? 52.578 -30.229 -77.611 1.00 36.00 179 GLY A O 1
ATOM 1448 N N . SER A 1 180 ? 52.410 -31.821 -79.197 1.00 34.88 180 SER A N 1
ATOM 1449 C CA . SER A 1 180 ? 52.734 -33.086 -78.494 1.00 34.88 180 SER A CA 1
ATOM 1450 C C . SER A 1 180 ? 52.552 -33.259 -76.963 1.00 34.88 180 SER A C 1
ATOM 1452 O O . SER A 1 180 ? 53.302 -32.730 -76.151 1.00 34.88 180 SER A O 1
ATOM 1454 N N . SER A 1 181 ? 51.666 -34.197 -76.596 1.00 40.59 181 SER A N 1
ATOM 1455 C CA . SER A 1 181 ? 51.714 -35.050 -75.377 1.00 40.59 181 SER A CA 1
ATOM 1456 C C . SER A 1 181 ? 52.971 -35.970 -75.374 1.00 40.59 181 SER A C 1
ATOM 1458 O O . SER A 1 181 ? 53.607 -36.018 -76.432 1.00 40.59 181 SER A O 1
ATOM 1460 N N . PRO A 1 182 ? 53.346 -36.752 -74.315 1.00 52.16 182 PRO A N 1
ATOM 1461 C CA . PRO A 1 182 ? 52.568 -37.313 -73.178 1.00 52.16 182 PRO A CA 1
ATOM 1462 C C . PRO A 1 182 ? 53.289 -37.141 -71.790 1.00 52.16 182 PRO A C 1
ATOM 1464 O O . PRO A 1 182 ? 54.106 -36.238 -71.679 1.00 52.16 182 PRO A O 1
ATOM 1467 N N . SER A 1 183 ? 53.052 -37.852 -70.662 1.00 38.81 183 SER A N 1
ATOM 1468 C CA . SER A 1 183 ? 52.216 -39.037 -70.334 1.00 38.81 183 SER A CA 1
ATOM 1469 C C . SER A 1 183 ? 51.819 -39.134 -68.841 1.00 38.81 183 SER A C 1
ATOM 1471 O O . SER A 1 183 ? 52.594 -38.796 -67.957 1.00 38.81 183 SER A O 1
ATOM 1473 N N . THR A 1 184 ? 50.637 -39.711 -68.598 1.00 45.78 184 THR A N 1
ATOM 1474 C CA . THR A 1 184 ? 50.253 -40.711 -67.568 1.00 45.78 184 THR A CA 1
ATOM 1475 C C . THR A 1 184 ? 51.217 -41.052 -66.405 1.00 45.78 184 THR A C 1
ATOM 1477 O O . THR A 1 184 ? 52.243 -41.678 -66.654 1.00 45.78 184 THR A O 1
ATOM 1480 N N . LEU A 1 185 ? 50.768 -40.914 -65.137 1.00 43.66 185 LEU A N 1
ATOM 1481 C CA . LEU A 1 185 ? 50.822 -42.052 -64.191 1.00 43.66 185 LEU A CA 1
ATOM 1482 C C . LEU A 1 185 ? 49.770 -42.063 -63.054 1.00 43.66 185 LEU A C 1
ATOM 1484 O O . LEU A 1 185 ? 49.499 -41.094 -62.356 1.00 43.66 185 LEU A O 1
ATOM 1488 N N . THR A 1 186 ? 49.215 -43.258 -62.914 1.00 48.00 186 THR A N 1
ATOM 1489 C CA . THR A 1 186 ? 48.139 -43.827 -62.100 1.00 48.00 186 THR A CA 1
ATOM 1490 C C . THR A 1 186 ? 48.228 -43.706 -60.563 1.00 48.00 186 THR A C 1
ATOM 1492 O O . THR A 1 186 ? 49.190 -44.128 -59.930 1.00 48.00 186 THR A O 1
ATOM 1495 N N . ARG A 1 187 ? 47.095 -43.299 -59.974 1.00 50.38 187 ARG A N 1
ATOM 1496 C CA . ARG A 1 187 ? 46.511 -43.668 -58.659 1.00 50.38 187 ARG A CA 1
ATOM 1497 C C . ARG A 1 187 ? 46.948 -45.024 -58.052 1.00 50.38 187 ARG A C 1
ATOM 1499 O O . ARG A 1 187 ? 46.802 -46.054 -58.707 1.00 50.38 187 ARG A O 1
ATOM 1506 N N . ARG A 1 188 ? 47.188 -45.076 -56.731 1.00 51.25 188 ARG A N 1
ATOM 1507 C CA . ARG A 1 188 ? 46.779 -46.228 -55.887 1.00 51.25 188 ARG A CA 1
ATOM 1508 C C . ARG A 1 188 ? 46.505 -45.840 -54.429 1.00 51.25 188 ARG A C 1
ATOM 1510 O O . ARG A 1 188 ? 47.117 -44.920 -53.907 1.00 51.25 188 ARG A O 1
ATOM 1517 N N . HIS A 1 189 ? 45.552 -46.548 -53.822 1.00 54.34 189 HIS A N 1
ATOM 1518 C CA . HIS A 1 189 ? 45.246 -46.507 -52.389 1.00 54.34 189 HIS A CA 1
ATOM 1519 C C . HIS A 1 189 ? 46.173 -47.466 -51.631 1.00 54.34 189 HIS A C 1
ATOM 1521 O O . HIS A 1 189 ? 46.429 -48.551 -52.155 1.00 54.34 189 HIS A O 1
ATOM 1527 N N . THR A 1 190 ? 46.553 -47.102 -50.405 1.00 64.06 190 THR A N 1
ATOM 1528 C CA . THR A 1 190 ? 46.089 -47.717 -49.137 1.00 64.06 190 THR A CA 1
ATOM 1529 C C . THR A 1 190 ? 46.459 -46.788 -47.995 1.00 64.06 190 THR A C 1
ATOM 1531 O O . THR A 1 190 ? 47.640 -46.382 -47.982 1.00 64.06 190 THR A O 1
#

Sequence (190 aa):
MSFYDGIKELSSYIRKSQEPTFGEFTMVHSANIAKWSIGFCSFEPNQLYSIWYQRFGSHIKENNKVFAKAKYDDDTWKAISQMSVSLHKAKLESQVQQAKNLRTNTAILMNNSRHDVTMNLSMYWIGKYRESPIDRQIYIQMITLCPSILEPMNPTGAIDFIQSQNGSHAKTEKMSCKGSSPSTLTRRHT

Secondary structure (DSSP, 8-state):
----TTHHHHHHHHHH-SS--HHHHHHHHHHHHHHHHTTSS---HHHHHHHHHHHHHHHHHHTT---PPPPP-HHHHHHHHHHHHHHHHHHHHHHHHHHHHHHHHHHHHHHHHHHHHHHHHHHHHHHHTTS-HHHHHHHHHHHHH-GGGSTTS-THHHHHHHHHHSSS----------------------

Foldseek 3Di:
DDDFQCLVVLLVQLVPDPADAPVVVCVVCLLVLLVRCLPPPDLDLVVSCVVSVVSNVVSCVVVVHDYDDDDRDPVSSVVSSVSNVVNNVVVVVVVVVVVVVVVVVVVVVVVVVVVVVLVVVVVVLVVVCVPDPVSVVVVVVVCVVCVVSPPPDDPPPPVVVVVVVVPDDDDDDDDDDDDDDDDDDDDDDD